Protein AF-A0A6G1C5L6-F1 (afdb_monomer_lite)

Secondary structure (DSSP, 8-state):
-HHHHHHHHHHHHHHHHHHHHHHHIIIIIHHHHHHHH--TT-STT-GGGTTHHHHHHHHHHHHHHHHHHHHHHHHHHHHHHHHHHHHHHHTT--TTTHHHHHHHHHHHHHHHHHH-GGGGTT--HHHHHHHHTT-S-HHHHHHHHHHHHHHHHTS---THHHHHT-HHHHHHHHHHHT---GGGHHHHHHHHHHHHHHHTTS-GGGSTTHHHHHHHHH-GGG-GGGSS----S--SHHHHHHHHHHHHHHHHHHHHHHHHHHHHTTS--

pLDDT: mean 75.41, std 16.67, range [34.84, 96.88]

Radius of gyration: 29.97 Å; chains: 1; bounding box: 76×45×98 Å

Organism: NCBI:txid110450

Sequence (269 aa):
MFKLMTTVLLIPLSLLVLHPLLVLYWCIVVPGTRLSQQDYGQGDGDSSKANLKPGMMIFYSLALAQGTLYMLWFVLNAGNAMLVRVVASKCQFEESWGRKSVHQYLSATKFMCLKDPSSIKDRNLIKYAAGLLDSDSEEDYITGARMLVSFLEKQKLPVKLLIRSSRIRTQKLIAMLGWADPADREMRKLAATIVAHVAGNISLAQFPGALQSIYSLLDPHDDPSFIEKEDQQHDHDKGNARCQLIVQALPILYWHETRGRNLNSRGQG

Structure (mmCIF, N/CA/C/O backbone):
data_AF-A0A6G1C5L6-F1
#
_entry.id   AF-A0A6G1C5L6-F1
#
loop_
_atom_site.group_PDB
_atom_site.id
_atom_site.type_symbol
_atom_site.label_atom_id
_atom_site.label_alt_id
_atom_site.label_comp_id
_atom_site.label_asym_id
_atom_site.label_entity_id
_atom_site.label_seq_id
_atom_site.pdbx_PDB_ins_code
_atom_site.Cartn_x
_atom_site.Cartn_y
_atom_site.Cartn_z
_atom_site.occupancy
_atom_site.B_iso_or_equiv
_atom_site.auth_seq_id
_atom_site.auth_comp_id
_atom_site.auth_asym_id
_atom_site.auth_atom_id
_atom_site.pdbx_PDB_model_num
ATOM 1 N N . MET A 1 1 ? -16.836 22.805 -19.634 1.00 63.34 1 MET A N 1
ATOM 2 C CA . MET A 1 1 ? -16.168 22.121 -18.502 1.00 63.34 1 MET A CA 1
ATOM 3 C C . MET A 1 1 ? -15.957 20.626 -18.734 1.00 63.34 1 MET A C 1
ATOM 5 O O . MET A 1 1 ? -14.813 20.206 -18.659 1.00 63.34 1 MET A O 1
ATOM 9 N N . PHE A 1 2 ? -16.981 19.841 -19.102 1.00 65.94 2 PHE A N 1
ATOM 10 C CA . PHE A 1 2 ? -16.854 18.382 -19.290 1.00 65.94 2 PHE A CA 1
ATOM 11 C C . PHE A 1 2 ? -15.720 17.967 -20.255 1.00 65.94 2 PHE A C 1
ATOM 13 O O . PHE A 1 2 ? -14.809 17.267 -19.840 1.00 65.94 2 PHE A O 1
ATOM 20 N N . LYS A 1 3 ? -15.671 18.515 -21.483 1.00 63.28 3 LYS A N 1
ATOM 21 C CA . LYS A 1 3 ? -14.588 18.245 -22.462 1.00 63.28 3 LYS A CA 1
ATOM 22 C C . LYS A 1 3 ? -13.178 18.591 -21.958 1.00 63.28 3 LYS A C 1
ATOM 24 O O . LYS A 1 3 ? -12.222 17.910 -22.317 1.00 63.28 3 LYS A O 1
ATOM 29 N N . LEU A 1 4 ? -13.044 19.625 -21.126 1.00 72.06 4 LEU A N 1
ATOM 30 C CA . LEU A 1 4 ? -11.757 20.040 -20.562 1.00 72.06 4 LEU A CA 1
ATOM 31 C C . LEU A 1 4 ? -11.298 19.051 -19.481 1.00 72.06 4 LEU A C 1
ATOM 33 O O . LEU A 1 4 ? -10.156 18.613 -19.511 1.00 72.06 4 LEU A O 1
ATOM 37 N N . MET A 1 5 ? -12.203 18.621 -18.595 1.00 69.25 5 MET A N 1
ATOM 38 C CA . MET A 1 5 ? -11.903 17.611 -17.571 1.00 69.25 5 MET A CA 1
ATOM 39 C C . MET A 1 5 ? -11.576 16.248 -18.185 1.00 69.25 5 MET A C 1
ATOM 41 O O . MET A 1 5 ? -10.619 15.606 -17.762 1.00 69.25 5 MET A O 1
ATOM 45 N N . THR A 1 6 ? -12.310 15.823 -19.221 1.00 69.38 6 THR A N 1
ATOM 46 C CA . THR A 1 6 ? -12.012 14.562 -19.914 1.00 69.38 6 THR A CA 1
ATOM 47 C C . THR A 1 6 ? -10.644 14.620 -20.592 1.00 69.38 6 THR A C 1
ATOM 49 O O . THR A 1 6 ? -9.866 13.683 -20.470 1.00 69.38 6 THR A O 1
ATOM 52 N N . THR A 1 7 ? -10.300 15.735 -21.245 1.00 71.19 7 THR A N 1
ATOM 53 C CA . THR A 1 7 ? -8.994 15.900 -21.910 1.00 71.19 7 THR A CA 1
ATOM 54 C C . THR A 1 7 ? -7.842 15.926 -20.899 1.00 71.19 7 THR A C 1
ATOM 56 O O . THR A 1 7 ? -6.841 15.241 -21.092 1.00 71.19 7 THR A O 1
ATOM 59 N N . VAL A 1 8 ? -8.003 16.638 -19.779 1.00 77.31 8 VAL A N 1
ATOM 60 C CA . VAL A 1 8 ? -7.004 16.700 -18.696 1.00 77.31 8 VAL A CA 1
ATOM 61 C C . VAL A 1 8 ? -6.789 15.339 -18.026 1.00 77.31 8 VAL A C 1
ATOM 63 O O . VAL A 1 8 ? -5.673 15.049 -17.613 1.00 77.31 8 VAL A O 1
ATOM 66 N N . LEU A 1 9 ? -7.811 14.479 -17.953 1.00 72.44 9 LEU A N 1
ATOM 67 C CA . LEU A 1 9 ? -7.680 13.120 -17.415 1.00 72.44 9 LEU A CA 1
ATOM 68 C C . LEU A 1 9 ? -7.100 12.128 -18.444 1.00 72.44 9 LEU A C 1
ATOM 70 O O . LEU A 1 9 ? -6.368 11.207 -18.082 1.00 72.44 9 LEU A O 1
ATOM 74 N N . LEU A 1 10 ? -7.408 12.318 -19.731 1.00 73.50 10 LEU A N 1
ATOM 75 C CA . LEU A 1 10 ? -6.960 11.443 -20.818 1.00 73.50 10 LEU A CA 1
AT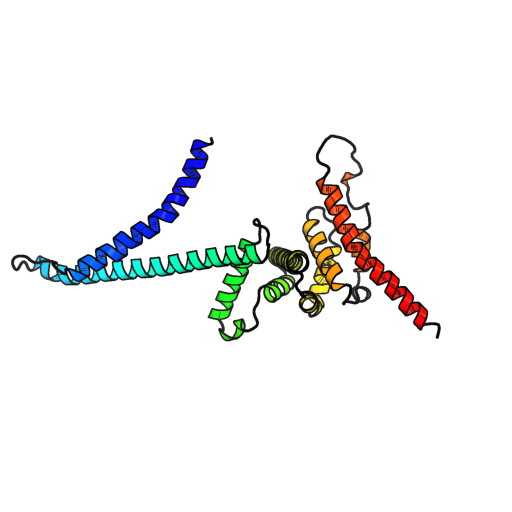OM 76 C C . LEU A 1 10 ? -5.481 11.623 -21.157 1.00 73.50 10 LEU A C 1
ATOM 78 O O . LEU A 1 10 ? -4.824 10.637 -21.467 1.00 73.50 10 LEU A O 1
ATOM 82 N N . ILE A 1 11 ? -4.934 12.837 -21.068 1.00 73.62 11 ILE A N 1
ATOM 83 C CA . ILE A 1 11 ? -3.510 13.095 -21.335 1.00 73.62 11 ILE A CA 1
ATOM 84 C C . ILE A 1 11 ? -2.586 12.262 -20.419 1.00 73.62 11 ILE A C 1
ATOM 86 O O . ILE A 1 11 ? -1.797 11.482 -20.952 1.00 73.62 11 ILE A O 1
ATOM 90 N N . PRO A 1 12 ? -2.678 12.314 -19.076 1.00 72.69 12 PRO A N 1
ATOM 91 C CA . PRO A 1 12 ? -1.819 11.515 -18.203 1.00 72.69 12 PRO A CA 1
ATOM 92 C C . PRO A 1 12 ? -2.086 10.011 -18.336 1.00 72.69 12 PRO A C 1
ATOM 94 O O . PRO A 1 12 ? -1.148 9.224 -18.252 1.00 72.69 12 PRO A O 1
ATOM 97 N N . LEU A 1 13 ? -3.330 9.599 -18.606 1.00 73.00 13 LEU A N 1
ATOM 98 C CA . LEU A 1 13 ? -3.660 8.195 -18.862 1.00 73.00 13 LEU A CA 1
ATOM 99 C C . LEU A 1 13 ? -3.036 7.693 -20.176 1.00 73.00 13 LEU A C 1
ATOM 101 O O . LEU A 1 13 ? -2.489 6.594 -20.224 1.00 73.00 13 LEU A O 1
ATOM 105 N N . SER A 1 14 ? -3.071 8.514 -21.226 1.00 71.75 14 SER A N 1
ATOM 106 C CA . SER A 1 14 ? -2.453 8.214 -22.518 1.00 71.75 14 SER A CA 1
ATOM 107 C C . SER A 1 14 ? -0.932 8.147 -22.407 1.00 71.75 14 SER A C 1
ATOM 109 O O . SER A 1 14 ? -0.334 7.211 -22.925 1.00 71.75 14 SER A O 1
ATOM 111 N N . LEU A 1 15 ? -0.311 9.059 -21.650 1.00 75.88 15 LEU A N 1
ATOM 112 C CA . LEU A 1 15 ? 1.120 9.017 -21.359 1.00 75.88 15 LEU A CA 1
ATOM 113 C C . LEU A 1 15 ? 1.479 7.762 -20.558 1.00 75.88 15 LEU A C 1
ATOM 115 O O . LEU A 1 15 ? 2.444 7.091 -20.897 1.00 75.88 15 LEU A O 1
ATOM 119 N N . LEU A 1 16 ? 0.676 7.382 -19.563 1.00 76.06 16 LEU A N 1
ATOM 120 C CA . LEU A 1 16 ? 0.908 6.182 -18.756 1.00 76.06 16 LEU A CA 1
ATOM 121 C C . LEU A 1 16 ? 0.895 4.883 -19.583 1.00 76.06 16 LEU A C 1
ATOM 123 O O . LEU A 1 16 ? 1.648 3.962 -19.274 1.00 76.06 16 LEU A O 1
ATOM 127 N N . VAL A 1 17 ? 0.059 4.803 -20.624 1.00 79.00 17 VAL A N 1
ATOM 128 C CA . VAL A 1 17 ? -0.062 3.610 -21.484 1.00 79.00 17 VAL A CA 1
ATOM 129 C C . VAL A 1 17 ? 0.917 3.640 -22.660 1.00 79.00 17 VAL A C 1
ATOM 131 O O . VAL A 1 17 ? 1.526 2.622 -22.981 1.00 79.00 17 VAL A O 1
ATOM 134 N N . LEU A 1 18 ? 1.097 4.793 -23.303 1.00 83.81 18 LEU A N 1
ATOM 135 C CA . LEU A 1 18 ? 1.928 4.921 -24.499 1.00 83.81 18 LEU A CA 1
ATOM 136 C C . LEU A 1 18 ? 3.424 4.941 -24.165 1.00 83.81 18 LEU A C 1
ATOM 138 O O . LEU A 1 18 ? 4.235 4.414 -24.921 1.00 83.81 18 LEU A O 1
ATOM 142 N N . HIS A 1 19 ? 3.804 5.516 -23.026 1.00 84.50 19 HIS A N 1
ATOM 143 C CA . HIS A 1 19 ? 5.200 5.643 -22.622 1.00 84.50 19 HIS A CA 1
ATOM 144 C C . HIS A 1 19 ? 5.959 4.303 -22.509 1.00 84.50 19 HIS A C 1
ATOM 146 O O . HIS A 1 19 ? 7.025 4.206 -23.117 1.00 84.50 19 HIS A O 1
ATOM 152 N N . PRO A 1 20 ? 5.450 3.241 -21.849 1.00 86.81 20 PRO A N 1
ATOM 153 C CA . PRO A 1 20 ? 6.145 1.951 -21.825 1.00 86.81 20 PRO A CA 1
ATOM 154 C C . PRO A 1 20 ? 6.253 1.306 -23.215 1.00 86.81 20 PRO A C 1
ATOM 156 O O . PRO A 1 20 ? 7.251 0.647 -23.498 1.00 86.81 20 PRO A O 1
ATOM 159 N N . LEU A 1 21 ? 5.281 1.533 -24.108 1.00 88.50 21 LEU A N 1
ATOM 160 C CA . LEU A 1 21 ? 5.352 1.061 -25.497 1.00 88.50 21 LEU A CA 1
ATOM 161 C C . LEU A 1 21 ? 6.453 1.786 -26.281 1.00 88.50 21 LEU A C 1
ATOM 163 O O . LEU A 1 21 ? 7.198 1.155 -27.028 1.00 88.50 21 LEU A O 1
ATOM 167 N N . LEU A 1 22 ? 6.594 3.098 -26.074 1.00 89.06 22 LEU A N 1
ATOM 168 C CA . LEU A 1 22 ? 7.667 3.890 -26.674 1.00 89.06 22 LEU A CA 1
ATOM 169 C C . LEU A 1 22 ? 9.043 3.453 -26.169 1.00 89.06 22 LEU A C 1
ATOM 171 O O . LEU A 1 22 ? 9.962 3.329 -26.974 1.00 89.06 22 LEU A O 1
ATOM 175 N N . VAL A 1 23 ? 9.189 3.181 -24.868 1.00 89.56 23 VAL A N 1
ATOM 176 C CA . VAL A 1 23 ? 10.454 2.675 -24.309 1.00 89.56 23 VAL A CA 1
ATOM 177 C C . VAL A 1 23 ? 10.766 1.277 -24.843 1.00 89.56 23 VAL A C 1
ATOM 179 O O . VAL A 1 23 ? 11.898 1.024 -25.251 1.00 89.56 23 VAL A O 1
ATOM 182 N N . LEU A 1 24 ? 9.775 0.383 -24.914 1.00 90.81 24 LEU A N 1
ATOM 183 C CA . LEU A 1 24 ? 9.943 -0.939 -25.520 1.00 90.81 24 LEU A CA 1
ATOM 184 C C . LEU A 1 24 ? 10.443 -0.823 -26.967 1.00 90.81 24 LEU A C 1
ATOM 186 O O . LEU A 1 24 ? 11.399 -1.490 -27.356 1.00 90.81 24 LEU A O 1
ATOM 190 N N . TYR A 1 25 ? 9.839 0.054 -27.764 1.00 91.44 25 TYR A N 1
ATOM 191 C CA . TYR A 1 25 ? 10.230 0.220 -29.157 1.00 91.44 25 TYR A CA 1
ATOM 192 C C . TYR A 1 25 ? 11.616 0.871 -29.307 1.00 91.44 25 TYR A C 1
ATOM 194 O O . TYR A 1 25 ? 12.520 0.288 -29.909 1.00 91.44 25 TYR A O 1
ATOM 202 N N . TRP A 1 26 ? 11.821 2.052 -28.721 1.00 92.50 26 TRP A N 1
ATOM 203 C CA . TRP A 1 26 ? 13.038 2.835 -28.948 1.00 92.50 26 TRP A CA 1
ATOM 204 C C . TRP A 1 26 ? 14.250 2.383 -28.148 1.00 92.50 26 TRP A C 1
ATOM 206 O O . TRP A 1 26 ? 15.373 2.584 -28.602 1.00 92.50 26 TRP A O 1
ATOM 216 N N . CYS A 1 27 ? 14.053 1.783 -26.978 1.00 91.75 27 CYS A N 1
ATOM 217 C CA . CYS A 1 27 ? 15.153 1.402 -26.098 1.00 91.75 27 CYS A CA 1
ATOM 218 C C . CYS A 1 27 ? 15.387 -0.106 -26.052 1.00 91.75 27 CYS A C 1
ATOM 220 O O . CYS A 1 27 ? 16.386 -0.516 -25.484 1.00 91.75 27 CYS A O 1
ATOM 222 N N . ILE A 1 28 ? 14.524 -0.941 -26.641 1.00 92.25 28 ILE A N 1
ATOM 223 C CA . ILE A 1 28 ? 14.752 -2.394 -26.695 1.00 92.25 28 ILE A CA 1
ATOM 224 C C . ILE A 1 28 ? 14.785 -2.885 -28.139 1.00 92.25 28 ILE A C 1
ATOM 226 O O . ILE A 1 28 ? 15.807 -3.417 -28.570 1.00 92.25 28 ILE A O 1
ATOM 230 N N . VAL A 1 29 ? 13.713 -2.664 -28.907 1.00 94.25 29 VAL A N 1
ATOM 231 C CA . VAL A 1 29 ? 13.620 -3.179 -30.284 1.00 94.25 29 VAL A CA 1
ATOM 232 C C . VAL A 1 29 ? 14.694 -2.558 -31.174 1.00 94.25 29 VAL A C 1
ATOM 234 O O . VAL A 1 29 ? 15.499 -3.281 -31.758 1.00 94.25 29 VAL A O 1
ATOM 237 N N . VAL A 1 30 ? 14.764 -1.227 -31.250 1.00 93.31 30 VAL A N 1
ATOM 238 C CA . VAL A 1 30 ? 15.727 -0.553 -32.138 1.00 93.31 30 VAL A CA 1
ATOM 239 C C . VAL A 1 30 ? 17.184 -0.867 -31.771 1.00 93.31 30 VAL A C 1
ATOM 241 O O . VAL A 1 30 ? 17.910 -1.337 -32.649 1.00 93.31 30 VAL A O 1
ATOM 244 N N . PRO A 1 31 ? 17.638 -0.720 -30.513 1.00 92.75 31 PRO A N 1
ATOM 245 C CA . PRO A 1 31 ? 19.001 -1.079 -30.144 1.00 92.75 31 PRO A CA 1
ATOM 246 C C . PRO A 1 31 ? 19.305 -2.560 -30.369 1.00 92.75 31 PRO A C 1
ATOM 248 O O . PRO A 1 31 ? 20.372 -2.875 -30.884 1.00 92.75 31 PRO A O 1
ATOM 251 N N . GLY A 1 32 ? 18.360 -3.460 -30.071 1.00 92.00 32 GLY A N 1
ATOM 252 C CA . GLY A 1 32 ? 18.509 -4.893 -30.329 1.00 92.00 32 GLY A CA 1
ATOM 253 C C . GLY A 1 32 ? 18.716 -5.205 -31.813 1.00 92.00 32 GLY A C 1
ATOM 254 O O . GLY A 1 32 ? 19.653 -5.916 -32.172 1.00 92.00 32 GLY A O 1
ATOM 255 N N . THR A 1 33 ? 17.901 -4.614 -32.694 1.00 92.88 33 THR A N 1
ATOM 256 C CA . THR A 1 33 ? 18.058 -4.793 -34.150 1.00 92.88 33 THR A CA 1
ATOM 257 C C . THR A 1 33 ? 19.381 -4.235 -34.666 1.00 92.88 33 THR A C 1
ATOM 259 O O . THR A 1 33 ? 20.067 -4.901 -35.441 1.00 92.88 33 THR A O 1
ATOM 262 N N . ARG A 1 34 ? 19.792 -3.050 -34.199 1.00 92.19 34 ARG A N 1
ATOM 263 C CA . ARG A 1 34 ? 21.037 -2.411 -34.639 1.00 92.19 34 ARG A CA 1
ATOM 264 C C . ARG A 1 34 ? 22.253 -3.201 -34.163 1.00 92.19 34 ARG A C 1
ATOM 266 O O . ARG A 1 34 ? 23.138 -3.499 -34.963 1.00 92.19 34 ARG A O 1
ATOM 273 N N . LEU A 1 35 ? 22.269 -3.630 -32.897 1.00 91.44 35 LEU A N 1
ATOM 274 C CA . LEU A 1 35 ? 23.318 -4.495 -32.340 1.00 91.44 35 LEU A CA 1
ATOM 275 C C . LEU A 1 35 ? 23.451 -5.833 -33.071 1.00 91.44 35 LEU A C 1
ATOM 277 O O . LEU A 1 35 ? 24.545 -6.392 -33.063 1.00 91.44 35 LEU A O 1
ATOM 281 N N . SER A 1 36 ? 22.379 -6.328 -33.694 1.00 89.38 36 SER A N 1
ATOM 282 C CA . SER A 1 36 ? 22.421 -7.529 -34.531 1.00 89.38 36 SER A CA 1
ATOM 283 C C . SER A 1 36 ? 22.962 -7.262 -35.937 1.00 89.38 36 SER A C 1
ATOM 285 O O . SER A 1 36 ? 23.631 -8.130 -36.487 1.00 89.38 36 SER A O 1
ATOM 287 N N . GLN A 1 37 ? 22.662 -6.105 -36.534 1.00 89.75 37 GLN A N 1
ATOM 288 C CA . GLN A 1 37 ? 23.089 -5.760 -37.897 1.00 89.75 37 GLN A CA 1
ATOM 289 C C . GLN A 1 37 ? 24.576 -5.388 -37.961 1.00 89.75 37 GLN A C 1
ATOM 291 O O . GLN A 1 37 ? 25.276 -5.822 -38.869 1.00 89.75 37 GLN A O 1
ATOM 296 N N . GLN A 1 38 ? 25.063 -4.617 -36.982 1.00 83.75 38 GLN A N 1
ATOM 297 C CA . GLN A 1 38 ? 26.466 -4.184 -36.851 1.00 83.75 38 GLN A CA 1
ATOM 298 C C . GLN A 1 38 ? 27.118 -3.602 -38.120 1.00 83.75 38 GLN A C 1
ATOM 300 O O . GLN A 1 38 ? 28.347 -3.590 -38.235 1.00 83.75 38 GLN A O 1
ATOM 305 N N . ASP A 1 39 ? 26.321 -3.057 -39.034 1.00 82.38 39 ASP A N 1
ATOM 306 C CA . ASP A 1 39 ? 26.706 -2.468 -40.323 1.00 82.38 39 ASP A CA 1
ATOM 307 C C . ASP A 1 39 ? 27.291 -1.047 -40.185 1.00 82.38 39 ASP A C 1
ATOM 309 O O . ASP A 1 39 ? 27.231 -0.206 -41.082 1.00 82.38 39 ASP A O 1
ATOM 313 N N . TYR A 1 40 ? 27.883 -0.761 -39.027 1.00 80.38 40 TYR A N 1
ATOM 314 C CA . TYR A 1 40 ? 28.378 0.557 -38.666 1.00 80.38 40 TYR A CA 1
ATOM 315 C C . TYR A 1 40 ? 29.700 0.871 -39.369 1.00 80.38 40 TYR A C 1
ATOM 317 O O . TYR A 1 40 ? 30.686 0.153 -39.201 1.00 80.38 40 TYR A O 1
ATOM 325 N N . GLY A 1 41 ? 29.761 2.002 -40.073 1.00 72.62 41 GLY A N 1
ATOM 326 C CA . GLY A 1 41 ? 31.022 2.538 -40.597 1.00 72.62 41 GLY A CA 1
ATOM 327 C C . GLY A 1 41 ? 31.610 1.777 -41.785 1.00 72.62 41 GLY A C 1
ATOM 328 O O . GLY A 1 41 ? 32.791 1.947 -42.074 1.00 72.62 41 GLY A O 1
ATOM 329 N N . GLN A 1 42 ? 30.810 0.976 -42.492 1.00 66.44 42 GLN A N 1
ATOM 330 C CA . GLN A 1 42 ? 31.231 0.354 -43.744 1.00 66.44 42 GLN A CA 1
ATOM 331 C C . GLN A 1 42 ? 31.380 1.446 -44.830 1.00 66.44 42 GLN A C 1
ATOM 333 O O . GLN A 1 42 ? 30.384 1.965 -45.330 1.00 66.44 42 GLN A O 1
ATOM 338 N N . GLY A 1 43 ? 32.619 1.852 -45.143 1.00 61.97 43 GLY A N 1
ATOM 339 C CA . GLY A 1 43 ? 32.926 2.802 -46.225 1.00 61.97 43 GLY A CA 1
ATOM 340 C C . GLY A 1 43 ? 34.339 3.411 -46.175 1.00 61.97 43 GLY A C 1
ATOM 341 O O . GLY A 1 43 ? 34.617 4.252 -45.321 1.00 61.97 43 GLY A O 1
ATOM 342 N N . ASP A 1 44 ? 35.174 2.992 -47.132 1.00 56.69 44 ASP A N 1
ATOM 343 C CA . ASP A 1 44 ? 36.323 3.670 -47.772 1.00 56.69 44 ASP A CA 1
ATOM 344 C C . ASP A 1 44 ? 37.572 4.086 -46.971 1.00 56.69 44 ASP A C 1
ATOM 346 O O . ASP A 1 44 ? 38.302 4.980 -47.389 1.00 56.69 44 ASP A O 1
ATOM 350 N N . GLY A 1 45 ? 37.910 3.412 -45.868 1.00 60.16 45 GLY A N 1
ATOM 351 C CA . GLY A 1 45 ? 39.240 3.585 -45.248 1.00 60.16 45 GLY A CA 1
ATOM 352 C C . GLY A 1 45 ? 39.486 4.963 -44.615 1.00 60.16 45 GLY A C 1
ATOM 353 O O . GLY A 1 45 ? 40.623 5.298 -44.287 1.00 60.16 45 GLY A O 1
ATOM 354 N N . ASP A 1 46 ? 38.426 5.748 -44.408 1.00 67.38 46 ASP A N 1
ATOM 355 C CA . ASP A 1 46 ? 38.485 7.025 -43.705 1.00 67.38 46 ASP A CA 1
ATOM 356 C C . ASP A 1 46 ? 38.747 6.798 -42.206 1.00 67.38 46 ASP A C 1
ATOM 358 O O . ASP A 1 46 ? 37.900 6.283 -41.465 1.00 67.38 46 ASP A O 1
ATOM 362 N N . SER A 1 47 ? 39.928 7.218 -41.746 1.00 65.81 47 SER A N 1
ATOM 363 C CA . SER A 1 47 ? 40.341 7.138 -40.342 1.00 65.81 47 SER A CA 1
ATOM 364 C C . SER A 1 47 ? 39.386 7.856 -39.381 1.00 65.81 47 SER A C 1
ATOM 366 O O . SER A 1 47 ? 39.350 7.513 -38.198 1.00 65.81 47 SER A O 1
ATOM 368 N N . SER A 1 48 ? 38.567 8.802 -39.867 1.00 68.62 48 SER A N 1
ATOM 369 C CA . SER A 1 48 ? 37.562 9.501 -39.055 1.00 68.62 48 SER A CA 1
ATOM 370 C C . SER A 1 48 ? 36.450 8.573 -38.531 1.00 68.62 48 SER A C 1
ATOM 372 O O . SER A 1 48 ? 35.842 8.850 -37.496 1.00 68.62 48 SER A O 1
ATOM 374 N N . LYS A 1 49 ? 36.217 7.425 -39.189 1.00 68.25 49 LYS A N 1
ATOM 375 C CA . LYS A 1 49 ? 35.170 6.446 -38.838 1.00 68.25 49 LYS A CA 1
ATOM 376 C C . LYS A 1 49 ? 35.671 5.271 -37.997 1.00 68.25 49 LYS A C 1
ATOM 378 O O . LYS A 1 49 ? 34.864 4.422 -37.616 1.00 68.25 49 LYS A O 1
ATOM 383 N N . ALA A 1 50 ? 36.960 5.230 -37.650 1.00 73.88 50 ALA A N 1
ATOM 384 C CA . ALA A 1 50 ? 37.560 4.127 -36.891 1.00 73.88 50 ALA A CA 1
ATOM 385 C C . ALA A 1 50 ? 36.850 3.866 -35.546 1.00 73.88 50 ALA A C 1
ATOM 387 O O . ALA A 1 50 ? 36.665 2.719 -35.142 1.00 73.88 50 ALA A O 1
ATOM 388 N N . ASN A 1 51 ? 36.368 4.929 -34.892 1.00 82.75 51 ASN A N 1
ATOM 389 C CA . ASN A 1 51 ? 35.670 4.841 -33.607 1.00 82.75 51 ASN A CA 1
ATOM 390 C C . ASN A 1 51 ? 34.144 4.692 -33.733 1.00 82.75 51 ASN A C 1
ATOM 392 O O . ASN A 1 51 ? 33.457 4.533 -32.724 1.00 82.75 51 ASN A O 1
ATOM 396 N N . LEU A 1 52 ? 33.590 4.725 -34.950 1.00 86.19 52 LEU A N 1
ATOM 397 C CA . LEU A 1 52 ? 32.141 4.728 -35.154 1.00 86.19 52 LEU A CA 1
ATOM 398 C C . LEU A 1 52 ? 31.513 3.390 -34.758 1.00 86.19 52 LEU A C 1
ATOM 400 O O . LEU A 1 52 ? 30.546 3.359 -34.003 1.00 86.19 52 LEU A O 1
ATOM 404 N N . LYS A 1 53 ? 32.081 2.274 -35.222 1.00 85.44 53 LYS A N 1
ATOM 405 C CA . LYS A 1 53 ? 31.598 0.928 -34.887 1.00 85.44 53 LYS A CA 1
ATOM 406 C C . LYS A 1 53 ? 31.620 0.641 -33.375 1.00 85.44 53 LYS A C 1
ATOM 408 O O . LYS A 1 53 ? 30.561 0.293 -32.847 1.00 85.44 53 LYS A O 1
ATOM 413 N N . PRO A 1 54 ? 32.748 0.807 -32.653 1.00 88.25 54 PRO A N 1
ATOM 414 C CA . PRO A 1 54 ? 32.761 0.605 -31.204 1.00 88.25 54 PRO A CA 1
ATOM 415 C C . PRO A 1 54 ? 31.870 1.613 -30.463 1.00 88.25 54 PRO A C 1
ATOM 417 O O . PRO A 1 54 ? 31.170 1.225 -29.529 1.00 88.25 54 PRO A O 1
ATOM 420 N N . GLY A 1 55 ? 31.811 2.873 -30.912 1.00 92.25 55 GLY A N 1
ATOM 421 C CA . GLY A 1 55 ? 30.923 3.885 -30.333 1.00 92.25 55 GLY A CA 1
ATOM 422 C C . GLY A 1 55 ? 29.443 3.502 -30.425 1.00 92.25 55 GLY A C 1
ATOM 423 O O . GLY A 1 55 ? 28.727 3.553 -29.426 1.00 92.25 55 GLY A O 1
ATOM 424 N N . MET A 1 56 ? 28.993 3.034 -31.593 1.00 91.12 56 MET A N 1
ATOM 425 C CA . MET A 1 56 ? 27.611 2.585 -31.795 1.00 91.12 56 MET A CA 1
ATOM 426 C C . MET A 1 56 ? 27.290 1.323 -30.990 1.00 91.12 56 MET A C 1
ATOM 428 O O . MET A 1 56 ? 26.204 1.232 -30.420 1.00 91.12 56 MET A O 1
ATOM 432 N N . MET A 1 57 ? 28.228 0.374 -30.867 1.00 91.75 57 MET A N 1
ATOM 433 C CA . MET A 1 57 ? 28.035 -0.795 -29.997 1.00 91.75 57 MET A CA 1
ATOM 434 C C . MET A 1 57 ? 27.807 -0.392 -28.539 1.00 91.75 57 MET A C 1
ATOM 436 O O . MET A 1 57 ? 26.872 -0.891 -27.914 1.00 91.75 57 MET A O 1
ATOM 440 N N . ILE A 1 58 ? 28.616 0.528 -28.004 1.00 94.31 58 ILE A N 1
ATOM 441 C CA . ILE A 1 58 ? 28.455 1.025 -26.630 1.00 94.31 58 ILE A CA 1
ATOM 442 C C . ILE A 1 58 ? 27.115 1.750 -26.481 1.00 94.31 58 ILE A C 1
ATOM 444 O O . ILE A 1 58 ? 26.358 1.455 -25.556 1.00 94.31 58 ILE A O 1
ATOM 448 N N . PHE A 1 59 ? 26.788 2.650 -27.413 1.00 94.12 59 PHE A N 1
ATOM 449 C CA . PHE A 1 59 ? 25.548 3.424 -27.383 1.00 94.12 59 PHE A CA 1
ATOM 450 C C . PHE A 1 59 ? 24.303 2.529 -27.370 1.00 94.12 59 PHE A C 1
ATOM 452 O O . PHE A 1 59 ? 23.457 2.655 -26.482 1.00 94.12 59 PHE A O 1
ATOM 459 N N . TYR A 1 60 ? 24.194 1.589 -28.312 1.00 94.00 60 TYR A N 1
ATOM 460 C CA . TYR A 1 60 ? 23.033 0.705 -28.372 1.00 94.00 60 TYR A CA 1
ATOM 461 C C . TYR A 1 60 ? 22.997 -0.295 -27.209 1.00 94.00 60 TYR A C 1
ATOM 463 O O . TYR A 1 60 ? 21.911 -0.623 -26.738 1.00 94.00 60 TYR A O 1
ATOM 471 N N . SER A 1 61 ? 24.148 -0.730 -26.685 1.00 94.75 61 SER A N 1
ATOM 472 C CA . SER A 1 61 ? 24.187 -1.580 -25.483 1.00 94.75 61 SER A CA 1
ATOM 473 C C . SER A 1 61 ? 23.668 -0.841 -24.249 1.00 94.75 61 SER A C 1
ATOM 475 O O . SER A 1 61 ? 22.867 -1.391 -23.495 1.00 94.75 61 SER A O 1
ATOM 477 N N . LEU A 1 62 ? 24.066 0.422 -24.063 1.00 95.38 62 LEU A N 1
ATOM 478 C CA . LEU A 1 62 ? 23.557 1.276 -22.987 1.00 95.38 62 LEU A CA 1
ATOM 479 C C . LEU A 1 62 ? 22.055 1.531 -23.135 1.00 95.38 62 LEU A C 1
ATOM 481 O O . LEU A 1 62 ? 21.318 1.387 -22.160 1.00 95.38 62 LEU A O 1
ATOM 485 N N . ALA A 1 63 ? 21.590 1.848 -24.347 1.00 94.56 63 ALA A N 1
ATOM 486 C CA . ALA A 1 63 ? 20.168 2.041 -24.622 1.00 94.56 63 ALA A CA 1
ATOM 487 C C . ALA A 1 63 ? 19.354 0.776 -24.297 1.00 94.56 63 ALA A C 1
ATOM 489 O O . ALA A 1 63 ? 18.328 0.871 -23.622 1.00 94.56 63 ALA A O 1
ATOM 490 N N . LEU A 1 64 ? 19.853 -0.401 -24.699 1.00 94.12 64 LEU A N 1
ATOM 491 C CA . LEU A 1 64 ? 19.236 -1.697 -24.412 1.00 94.12 64 LEU A CA 1
ATOM 492 C C . LEU A 1 64 ? 19.181 -1.996 -22.911 1.00 94.12 64 LEU A C 1
ATOM 494 O O . LEU A 1 64 ? 18.140 -2.415 -22.395 1.00 94.12 64 LEU A O 1
ATOM 498 N N . ALA A 1 65 ? 20.278 -1.747 -22.193 1.00 95.50 65 ALA A N 1
ATOM 499 C CA . ALA A 1 65 ? 20.340 -1.918 -20.746 1.00 95.50 65 ALA A CA 1
ATOM 500 C C . ALA A 1 65 ? 19.351 -0.984 -20.030 1.00 95.50 65 ALA A C 1
ATOM 502 O O . ALA A 1 65 ? 18.573 -1.436 -19.189 1.00 95.50 65 ALA A O 1
ATOM 503 N N . GLN A 1 66 ? 19.318 0.298 -20.403 1.00 93.81 66 GLN A N 1
ATOM 504 C CA . GLN A 1 66 ? 18.398 1.282 -19.833 1.00 93.81 66 GLN A CA 1
ATOM 505 C C . GLN A 1 66 ? 16.932 0.914 -20.097 1.00 93.81 66 GLN A C 1
ATOM 507 O O . GLN A 1 66 ? 16.122 0.933 -19.168 1.00 93.81 66 GLN A O 1
ATOM 512 N N . GLY A 1 67 ? 16.590 0.540 -21.334 1.00 93.81 67 GLY A N 1
ATOM 513 C CA . GLY A 1 67 ? 15.242 0.101 -21.697 1.00 93.81 67 GLY A CA 1
ATOM 514 C C . GLY A 1 67 ? 14.806 -1.130 -20.906 1.00 93.81 67 GLY A C 1
ATOM 515 O O . GLY A 1 67 ? 13.701 -1.169 -20.368 1.00 93.81 67 GLY A O 1
ATOM 516 N N . THR A 1 68 ? 15.700 -2.107 -20.755 1.00 93.25 68 THR A N 1
ATOM 517 C CA . THR A 1 68 ? 15.427 -3.336 -19.999 1.00 93.25 68 THR A CA 1
ATOM 518 C C . THR A 1 68 ? 15.207 -3.056 -18.511 1.00 93.25 68 THR A C 1
ATOM 520 O O . THR A 1 68 ? 14.228 -3.534 -17.937 1.00 93.25 68 THR A O 1
ATOM 523 N N . LEU A 1 69 ? 16.069 -2.247 -17.884 1.00 94.69 69 LEU A N 1
ATOM 524 C CA . LEU A 1 69 ? 15.920 -1.853 -16.478 1.00 94.69 69 LEU A CA 1
ATOM 525 C C . LEU A 1 69 ? 14.622 -1.078 -16.241 1.00 94.69 69 LEU A C 1
ATOM 527 O O . LEU A 1 69 ? 13.924 -1.331 -15.257 1.00 94.69 69 LEU A O 1
ATOM 531 N N . TYR A 1 70 ? 14.269 -0.177 -17.161 1.00 93.88 70 TYR A N 1
ATOM 532 C CA . TYR A 1 70 ? 12.996 0.531 -17.116 1.00 93.88 70 TYR A CA 1
ATOM 533 C C . TYR A 1 70 ? 11.810 -0.436 -17.195 1.00 93.88 70 TYR A C 1
ATOM 535 O O . TYR A 1 70 ? 10.903 -0.352 -16.367 1.00 93.88 70 TYR A O 1
ATOM 543 N N . MET A 1 71 ? 11.811 -1.375 -18.148 1.00 91.88 71 MET A N 1
ATOM 544 C CA . MET A 1 71 ? 10.706 -2.328 -18.302 1.00 91.88 71 MET A CA 1
ATOM 545 C C . MET A 1 71 ? 10.574 -3.238 -17.081 1.00 91.88 71 MET A C 1
ATOM 547 O O . MET A 1 71 ? 9.459 -3.478 -16.618 1.00 91.88 71 MET A O 1
ATOM 551 N N . LEU A 1 72 ? 11.692 -3.682 -16.503 1.00 93.62 72 LEU A N 1
ATOM 552 C CA . LEU A 1 72 ? 11.689 -4.428 -15.248 1.00 93.62 72 LEU A CA 1
ATOM 553 C C . LEU A 1 72 ? 11.063 -3.603 -14.113 1.00 93.62 72 LEU A C 1
ATOM 555 O O . LEU A 1 72 ? 10.158 -4.081 -13.430 1.00 93.62 72 LEU A O 1
ATOM 559 N N . TRP A 1 73 ? 11.499 -2.354 -13.933 1.00 93.06 73 TRP A N 1
ATOM 560 C CA . TRP A 1 73 ? 10.935 -1.440 -12.936 1.00 93.06 73 TRP A CA 1
ATOM 561 C C . TRP A 1 73 ? 9.431 -1.209 -13.148 1.00 93.06 73 TRP A C 1
ATOM 563 O O . TRP A 1 73 ? 8.656 -1.261 -12.189 1.00 93.06 73 TRP A O 1
ATOM 573 N N . PHE A 1 74 ? 9.004 -1.012 -14.397 1.00 90.50 74 PHE A N 1
ATOM 574 C CA . PHE A 1 74 ? 7.608 -0.795 -14.765 1.00 90.50 74 PHE A CA 1
ATOM 575 C C . PHE A 1 74 ? 6.742 -2.016 -14.439 1.00 90.50 74 PHE A C 1
ATOM 577 O O . PHE A 1 74 ? 5.726 -1.878 -13.758 1.00 90.50 74 PHE A O 1
ATOM 584 N N . VAL A 1 75 ? 7.165 -3.216 -14.853 1.00 90.62 75 VAL A N 1
ATOM 585 C CA . VAL A 1 75 ? 6.449 -4.472 -14.576 1.00 90.62 75 VAL A CA 1
ATOM 586 C C . VAL A 1 75 ? 6.349 -4.725 -13.073 1.00 90.62 75 VAL A C 1
ATOM 588 O O . VAL A 1 75 ? 5.268 -5.049 -12.581 1.00 90.62 75 VAL A O 1
ATOM 591 N N . LEU A 1 76 ? 7.436 -4.524 -12.321 1.00 90.06 76 LEU A N 1
ATOM 592 C CA . LEU A 1 76 ? 7.429 -4.682 -10.864 1.00 90.06 76 LEU A CA 1
ATOM 593 C C . LEU A 1 76 ? 6.467 -3.695 -10.187 1.00 90.06 76 LEU A C 1
ATOM 595 O O . LEU A 1 76 ? 5.718 -4.083 -9.290 1.00 90.06 76 LEU A O 1
ATOM 599 N N . ASN A 1 77 ? 6.437 -2.433 -10.620 1.00 88.44 77 ASN A N 1
ATOM 600 C CA . ASN A 1 77 ? 5.509 -1.444 -10.071 1.00 88.44 77 ASN A CA 1
ATOM 601 C C . ASN A 1 77 ? 4.053 -1.713 -10.447 1.00 88.44 77 ASN A C 1
ATOM 603 O O . ASN A 1 77 ? 3.182 -1.614 -9.582 1.00 88.44 77 ASN A O 1
ATOM 607 N N . ALA A 1 78 ? 3.780 -2.096 -11.695 1.00 88.06 78 ALA A N 1
ATOM 608 C CA . ALA A 1 78 ? 2.445 -2.490 -12.132 1.00 88.06 78 ALA A CA 1
ATOM 609 C C . ALA A 1 78 ? 1.948 -3.717 -11.349 1.00 88.06 78 ALA A C 1
ATOM 611 O O . ALA A 1 78 ? 0.822 -3.721 -10.847 1.00 88.06 78 ALA A O 1
ATOM 612 N N . GLY A 1 79 ? 2.816 -4.717 -11.163 1.00 88.69 79 GLY A N 1
ATOM 613 C CA . GLY A 1 79 ? 2.551 -5.891 -10.334 1.00 88.69 79 GLY A CA 1
ATOM 614 C C . GLY A 1 79 ? 2.247 -5.524 -8.881 1.00 88.69 79 GLY A C 1
ATOM 615 O O . GLY A 1 79 ? 1.232 -5.961 -8.342 1.00 88.69 79 GLY A O 1
ATOM 616 N N . ASN A 1 80 ? 3.053 -4.654 -8.263 1.00 89.44 80 ASN A N 1
ATOM 617 C CA . ASN A 1 80 ? 2.806 -4.157 -6.905 1.00 89.44 80 ASN A CA 1
ATOM 618 C C . ASN A 1 80 ? 1.475 -3.400 -6.796 1.00 89.44 80 ASN A C 1
ATOM 620 O O . ASN A 1 80 ? 0.720 -3.610 -5.847 1.00 89.44 80 ASN A O 1
ATOM 624 N N . ALA A 1 81 ? 1.155 -2.539 -7.764 1.00 89.81 81 ALA A N 1
ATOM 625 C CA . ALA A 1 81 ? -0.104 -1.799 -7.783 1.00 89.81 81 ALA A CA 1
ATOM 626 C C . ALA A 1 81 ? -1.317 -2.734 -7.919 1.00 89.81 81 ALA A C 1
ATOM 628 O O . ALA A 1 81 ? -2.327 -2.543 -7.233 1.00 89.81 81 ALA A O 1
ATOM 629 N N . MET A 1 82 ? -1.209 -3.767 -8.762 1.00 90.62 82 MET A N 1
ATOM 630 C CA . MET A 1 82 ? -2.242 -4.789 -8.917 1.00 90.62 82 MET A CA 1
ATOM 631 C C . MET A 1 82 ? -2.396 -5.626 -7.645 1.00 90.62 82 MET A C 1
ATOM 633 O O . MET A 1 82 ? -3.516 -5.827 -7.181 1.00 90.62 82 MET A O 1
ATOM 637 N N . LEU A 1 83 ? -1.287 -6.041 -7.029 1.00 93.12 83 LEU A N 1
ATOM 638 C CA . LEU A 1 83 ? -1.289 -6.758 -5.756 1.00 93.12 83 LEU A CA 1
ATOM 639 C C . LEU A 1 83 ? -2.003 -5.951 -4.665 1.00 93.12 83 LEU A C 1
ATOM 641 O O . LEU A 1 83 ? -2.891 -6.478 -3.999 1.00 93.12 83 LEU A O 1
ATOM 645 N N . VAL A 1 84 ? -1.673 -4.662 -4.526 1.00 96.19 84 VAL A N 1
ATOM 646 C CA . VAL A 1 84 ? -2.329 -3.750 -3.576 1.00 96.19 84 VAL A CA 1
ATOM 647 C C . VAL A 1 84 ? -3.838 -3.696 -3.816 1.00 96.19 84 VAL A C 1
ATOM 649 O O . VAL A 1 84 ? -4.613 -3.802 -2.866 1.00 96.19 84 VAL A O 1
ATOM 652 N N . ARG A 1 85 ? -4.269 -3.568 -5.077 1.00 93.31 85 ARG A N 1
ATOM 653 C CA . ARG A 1 85 ? -5.694 -3.540 -5.443 1.00 93.31 85 ARG A CA 1
ATOM 654 C C . ARG A 1 85 ? -6.394 -4.855 -5.088 1.00 93.31 85 ARG A C 1
ATOM 656 O O . ARG A 1 85 ? -7.456 -4.823 -4.474 1.00 93.31 85 ARG A O 1
ATOM 663 N N . VAL A 1 86 ? -5.801 -5.994 -5.446 1.00 93.62 86 VAL A N 1
ATOM 664 C CA . VAL A 1 86 ? -6.369 -7.324 -5.178 1.00 93.62 86 VAL A CA 1
ATOM 665 C C . VAL A 1 86 ? -6.484 -7.577 -3.678 1.00 93.62 86 VAL A C 1
ATOM 667 O O . VAL A 1 86 ? -7.529 -8.031 -3.220 1.00 93.62 86 VAL A O 1
ATOM 670 N N . VAL A 1 87 ? -5.446 -7.267 -2.899 1.00 94.75 87 VAL A N 1
ATOM 671 C CA . VAL A 1 87 ? -5.455 -7.475 -1.444 1.00 94.75 87 VAL A CA 1
ATOM 672 C C . VAL A 1 87 ? -6.461 -6.548 -0.762 1.00 94.75 87 VAL A C 1
ATOM 674 O O . VAL A 1 87 ? -7.251 -7.029 0.043 1.00 94.75 87 VAL A O 1
ATOM 677 N N . ALA A 1 88 ? -6.501 -5.258 -1.113 1.00 95.62 88 ALA A N 1
ATOM 678 C CA . ALA A 1 88 ? -7.482 -4.325 -0.549 1.00 95.62 88 ALA A CA 1
ATOM 679 C C . ALA A 1 88 ? -8.927 -4.774 -0.835 1.00 95.62 88 ALA A C 1
ATOM 681 O O . ALA A 1 88 ? -9.763 -4.767 0.067 1.00 95.62 88 ALA A O 1
ATOM 682 N N . SER A 1 89 ? -9.192 -5.241 -2.061 1.00 93.25 89 SER A N 1
ATOM 683 C CA . SER A 1 89 ? -10.495 -5.783 -2.459 1.00 93.25 89 SER A CA 1
ATOM 684 C C . SER A 1 89 ? -10.844 -7.071 -1.707 1.00 93.25 89 SER A C 1
ATOM 686 O O . SER A 1 89 ? -11.926 -7.163 -1.131 1.00 93.25 89 SER A O 1
ATOM 688 N N . LYS A 1 90 ? -9.918 -8.039 -1.624 1.00 91.75 90 LYS A N 1
ATOM 689 C CA . LYS A 1 90 ? -10.131 -9.286 -0.866 1.00 91.75 90 LYS A CA 1
ATOM 690 C C . LYS A 1 90 ? -10.384 -9.028 0.615 1.00 91.75 90 LYS A C 1
ATOM 692 O O . LYS A 1 90 ? -11.201 -9.713 1.222 1.00 91.75 90 LYS A O 1
ATOM 697 N N . CYS A 1 91 ? -9.705 -8.038 1.190 1.00 89.25 91 CYS A N 1
ATOM 698 C CA . CYS A 1 91 ? -9.917 -7.642 2.575 1.00 89.25 91 CYS A CA 1
ATOM 699 C C . CYS A 1 91 ? -11.163 -6.769 2.786 1.00 89.25 91 CYS A C 1
ATOM 701 O O . CYS A 1 91 ? -11.470 -6.439 3.933 1.00 89.25 91 CYS A O 1
ATOM 703 N N . GLN A 1 92 ? -11.876 -6.421 1.708 1.00 93.06 92 GLN A N 1
ATOM 704 C CA . GLN A 1 92 ? -13.053 -5.552 1.709 1.00 93.06 92 GLN A CA 1
ATOM 705 C C . GLN A 1 92 ? -12.777 -4.198 2.380 1.00 93.06 92 GLN A C 1
ATOM 707 O O . GLN A 1 92 ? -13.627 -3.639 3.081 1.00 93.06 92 GLN A O 1
ATOM 712 N N . PHE A 1 93 ? -11.561 -3.681 2.201 1.00 93.94 93 PHE A N 1
ATOM 713 C CA . PHE A 1 93 ? -11.218 -2.342 2.659 1.00 93.94 93 PHE A CA 1
ATOM 714 C C . PHE A 1 93 ? -11.891 -1.296 1.777 1.00 93.94 93 PHE A C 1
ATOM 716 O O . PHE A 1 93 ? -12.131 -1.527 0.592 1.00 93.94 93 PHE A O 1
ATOM 723 N N . GLU A 1 94 ? -12.194 -0.140 2.357 1.00 92.12 94 GLU A N 1
ATOM 724 C CA . GLU A 1 94 ? -12.816 0.952 1.610 1.00 92.12 94 GLU A CA 1
ATOM 725 C C . GLU A 1 94 ? -11.823 1.577 0.631 1.00 92.12 94 GLU A C 1
ATOM 727 O O . GLU A 1 94 ? -10.611 1.570 0.857 1.00 92.12 94 GLU A O 1
ATOM 732 N N . GLU A 1 95 ? -12.325 2.143 -0.463 1.00 89.50 95 GLU A N 1
ATOM 733 C CA . GLU A 1 95 ? -11.465 2.691 -1.515 1.00 89.50 95 GLU A CA 1
ATOM 734 C C . GLU A 1 95 ? -10.659 3.913 -1.060 1.00 89.50 95 GLU A C 1
ATOM 736 O O . GLU A 1 95 ? -9.529 4.098 -1.518 1.00 89.50 95 GLU A O 1
ATOM 741 N N . SER A 1 96 ? -11.208 4.704 -0.132 1.00 91.19 96 SER A N 1
ATOM 742 C CA . SER A 1 96 ? -10.612 5.944 0.380 1.00 91.19 96 SER A CA 1
ATOM 743 C C . SER A 1 96 ? -9.290 5.719 1.121 1.00 91.19 96 SER A C 1
ATOM 745 O O . SER A 1 96 ? -8.382 6.542 1.012 1.00 91.19 96 SER A O 1
ATOM 747 N N . TRP A 1 97 ? -9.142 4.596 1.835 1.00 92.94 97 TRP A N 1
ATOM 748 C CA . TRP A 1 97 ? -7.951 4.306 2.648 1.00 92.94 97 TRP A CA 1
ATOM 749 C C . TRP A 1 97 ? -7.322 2.931 2.384 1.00 92.94 97 TRP A C 1
ATOM 751 O O . TRP A 1 97 ? -6.109 2.775 2.517 1.00 92.94 97 TRP A O 1
ATOM 761 N N . GLY A 1 98 ? -8.091 1.935 1.942 1.00 94.38 98 GLY A N 1
ATOM 762 C CA . GLY A 1 98 ? -7.669 0.534 1.877 1.00 94.38 98 GLY A CA 1
ATOM 763 C C . GLY A 1 98 ? -6.433 0.283 1.025 1.00 94.38 98 GLY A C 1
ATOM 764 O O . GLY A 1 98 ? -5.516 -0.436 1.428 1.00 94.38 98 GLY A O 1
ATOM 765 N N . ARG A 1 99 ? -6.364 0.920 -0.150 1.00 95.25 99 ARG A N 1
ATOM 766 C CA . ARG A 1 99 ? -5.193 0.814 -1.035 1.00 95.25 99 ARG A CA 1
ATOM 767 C C . ARG A 1 99 ? -3.946 1.431 -0.402 1.00 95.25 99 ARG A C 1
ATOM 769 O O . ARG A 1 99 ? -2.868 0.854 -0.529 1.00 95.25 99 ARG A O 1
ATOM 776 N N . LYS A 1 100 ? -4.090 2.569 0.286 1.00 95.69 100 LYS A N 1
ATOM 777 C CA . LYS A 1 100 ? -2.985 3.251 0.976 1.00 95.69 100 LYS A CA 1
ATOM 778 C C . LYS A 1 100 ? -2.421 2.356 2.081 1.00 95.69 100 LYS A C 1
ATOM 780 O O . LYS A 1 100 ? -1.217 2.121 2.104 1.00 95.69 100 LYS A O 1
ATOM 785 N N . SER A 1 101 ? -3.284 1.766 2.906 1.00 95.38 101 SER A N 1
ATOM 786 C CA . SER A 1 101 ? -2.874 0.901 4.021 1.00 95.38 101 SER A CA 1
ATOM 787 C C . SER A 1 101 ? -2.164 -0.374 3.559 1.00 95.38 101 SER A C 1
ATOM 789 O O . SER A 1 101 ? -1.141 -0.765 4.121 1.00 95.38 101 SER A O 1
ATOM 791 N N . VAL A 1 102 ? -2.647 -1.016 2.489 1.00 96.88 102 VAL A N 1
ATOM 792 C CA . VAL A 1 102 ? -1.976 -2.198 1.916 1.00 96.88 102 VAL A CA 1
ATOM 793 C C . VAL A 1 102 ? -0.636 -1.822 1.274 1.00 96.88 102 VAL A C 1
ATOM 795 O O . VAL A 1 102 ? 0.338 -2.566 1.401 1.00 96.88 102 VAL A O 1
ATOM 798 N N . HIS A 1 103 ? -0.553 -0.662 0.618 1.00 95.69 103 HIS A N 1
ATOM 799 C CA . HIS A 1 103 ? 0.709 -0.159 0.077 1.00 95.69 103 HIS A CA 1
ATOM 800 C C . HIS A 1 103 ? 1.735 0.122 1.188 1.00 95.69 103 HIS A C 1
ATOM 802 O O . HIS A 1 103 ? 2.885 -0.304 1.074 1.00 95.69 103 HIS A O 1
ATOM 808 N N . GLN A 1 104 ? 1.321 0.762 2.286 1.00 95.50 104 GLN A N 1
ATOM 809 C CA . GLN A 1 104 ? 2.165 0.990 3.464 1.00 95.50 104 GLN A CA 1
ATOM 810 C C . GLN A 1 104 ? 2.630 -0.330 4.092 1.00 95.50 104 GLN A C 1
ATOM 812 O O . GLN A 1 104 ? 3.817 -0.484 4.382 1.00 95.50 104 GLN A O 1
ATOM 817 N N . TYR A 1 105 ? 1.745 -1.328 4.206 1.00 95.38 105 TYR A N 1
ATOM 818 C CA . TYR A 1 105 ? 2.126 -2.673 4.641 1.00 95.38 105 TYR A CA 1
ATOM 819 C C . TYR A 1 105 ? 3.213 -3.281 3.748 1.00 95.38 105 TYR A C 1
ATOM 821 O O . TYR A 1 105 ? 4.215 -3.788 4.265 1.00 95.38 105 TYR A O 1
ATOM 829 N N . LEU A 1 106 ? 3.035 -3.240 2.423 1.00 93.50 106 LEU A N 1
ATOM 830 C CA . LEU A 1 106 ? 3.991 -3.799 1.466 1.00 93.50 106 LEU A CA 1
ATOM 831 C C . LEU A 1 106 ? 5.341 -3.076 1.543 1.00 93.50 106 LEU A C 1
ATOM 833 O O . LEU A 1 106 ? 6.377 -3.734 1.625 1.00 93.50 106 LEU A O 1
ATOM 837 N N . SER A 1 107 ? 5.327 -1.742 1.597 1.00 92.62 107 SER A N 1
ATOM 838 C CA . SER A 1 107 ? 6.528 -0.912 1.743 1.00 92.62 107 SER A CA 1
ATOM 839 C C . SER A 1 107 ? 7.282 -1.232 3.037 1.00 92.62 107 SER A C 1
ATOM 841 O O . SER A 1 107 ? 8.473 -1.546 3.005 1.00 92.62 107 SER A O 1
ATOM 843 N N . ALA A 1 108 ? 6.570 -1.294 4.166 1.00 91.75 108 ALA A N 1
ATOM 844 C CA . ALA A 1 108 ? 7.149 -1.670 5.450 1.00 91.75 108 ALA A CA 1
ATOM 845 C C . ALA A 1 108 ? 7.695 -3.111 5.444 1.00 91.75 108 ALA A C 1
ATOM 847 O O . ALA A 1 108 ? 8.740 -3.369 6.034 1.00 91.75 108 ALA A O 1
ATOM 848 N N . THR A 1 109 ? 7.036 -4.050 4.747 1.00 91.50 109 THR A N 1
ATOM 849 C CA . THR A 1 109 ? 7.537 -5.433 4.601 1.00 91.50 109 THR A CA 1
ATOM 850 C C . THR A 1 109 ? 8.839 -5.443 3.815 1.00 91.50 109 THR A C 1
ATOM 852 O O . THR A 1 109 ? 9.799 -6.092 4.221 1.00 91.50 109 THR A O 1
ATOM 855 N N . LYS A 1 110 ? 8.878 -4.712 2.696 1.00 90.12 110 LYS A N 1
ATOM 856 C CA . LYS A 1 110 ? 10.050 -4.621 1.827 1.00 90.12 110 LYS A CA 1
ATOM 857 C C . LYS A 1 110 ? 11.235 -4.023 2.578 1.00 90.12 110 LYS A C 1
ATOM 859 O O . LYS A 1 110 ? 12.322 -4.583 2.522 1.00 90.12 110 LYS A O 1
ATOM 864 N N . PHE A 1 111 ? 11.013 -2.934 3.312 1.00 89.94 111 PHE A N 1
ATOM 865 C CA . PHE A 1 111 ? 12.050 -2.307 4.127 1.00 89.94 111 PHE A CA 1
ATOM 866 C C . PHE A 1 111 ? 12.605 -3.265 5.191 1.00 89.94 111 PHE A C 1
ATOM 868 O O . PHE A 1 111 ? 13.819 -3.398 5.318 1.00 89.94 111 PHE A O 1
ATOM 875 N N . MET A 1 112 ? 11.736 -3.995 5.900 1.00 87.56 112 MET A N 1
ATOM 876 C CA . MET A 1 112 ? 12.181 -5.010 6.864 1.00 87.56 112 MET A CA 1
ATOM 877 C C . MET A 1 112 ? 12.968 -6.136 6.196 1.00 87.56 112 MET A C 1
ATOM 879 O O . MET A 1 112 ? 14.030 -6.486 6.687 1.00 87.56 112 MET A O 1
ATOM 883 N N . CYS A 1 113 ? 12.491 -6.657 5.064 1.00 89.88 113 CYS A N 1
ATOM 884 C CA . CYS A 1 113 ? 13.159 -7.727 4.322 1.00 89.88 113 CYS A CA 1
ATOM 885 C C . CYS A 1 113 ? 14.564 -7.329 3.849 1.00 89.88 113 CYS A C 1
ATOM 887 O O . CYS A 1 113 ? 15.462 -8.165 3.838 1.00 89.88 113 CYS A O 1
ATOM 889 N N . LEU A 1 114 ? 14.747 -6.068 3.440 1.00 91.12 114 LEU A N 1
ATOM 890 C CA . LEU A 1 114 ? 16.051 -5.542 3.032 1.00 91.12 114 LEU A CA 1
ATOM 891 C C . LEU A 1 114 ? 17.024 -5.440 4.209 1.00 91.12 114 LEU A C 1
ATOM 893 O O . LEU A 1 114 ? 18.224 -5.610 4.019 1.00 91.12 114 LEU A O 1
ATOM 897 N N . LYS A 1 115 ? 16.513 -5.158 5.412 1.00 91.81 115 LYS A N 1
ATOM 898 C CA . LYS A 1 115 ? 17.319 -5.093 6.634 1.00 91.81 115 LYS A CA 1
ATOM 899 C C . LYS A 1 115 ? 17.665 -6.486 7.163 1.00 91.81 115 LYS A C 1
ATOM 901 O O . LYS A 1 115 ? 18.803 -6.725 7.546 1.00 91.81 115 LYS A O 1
ATOM 906 N N . ASP A 1 116 ? 16.678 -7.373 7.208 1.00 90.31 116 ASP A N 1
ATOM 907 C CA . ASP A 1 116 ? 16.815 -8.754 7.655 1.00 90.31 116 ASP A CA 1
ATOM 908 C C . ASP A 1 116 ? 15.736 -9.633 6.988 1.00 90.31 116 ASP A C 1
ATOM 910 O O . ASP A 1 116 ? 14.549 -9.533 7.323 1.00 90.31 116 ASP A O 1
ATOM 914 N N . PRO A 1 117 ? 16.123 -10.533 6.067 1.00 86.56 117 PRO A N 1
ATOM 915 C CA . PRO A 1 117 ? 15.188 -11.439 5.412 1.00 86.56 117 PRO A CA 1
ATOM 916 C C . PRO A 1 117 ? 14.444 -12.369 6.378 1.00 86.56 117 PRO A C 1
ATOM 918 O O . PRO A 1 117 ? 13.320 -12.769 6.085 1.00 86.56 117 PRO A O 1
ATOM 921 N N . SER A 1 118 ? 15.023 -12.719 7.532 1.00 86.19 118 SER A N 1
ATOM 922 C CA . SER A 1 118 ? 14.391 -13.648 8.479 1.00 86.19 118 SER A CA 1
ATOM 923 C C . SER A 1 118 ? 13.203 -13.024 9.226 1.00 86.19 118 SER A C 1
ATOM 925 O O . SER A 1 118 ? 12.250 -13.725 9.583 1.00 86.19 118 SER A O 1
ATOM 927 N N . SER A 1 119 ? 13.184 -11.693 9.341 1.00 81.44 119 SER A N 1
ATOM 928 C CA . SER A 1 119 ? 12.144 -10.910 10.018 1.00 81.44 119 SER A CA 1
ATOM 929 C C . SER A 1 119 ? 10.758 -10.964 9.348 1.00 81.44 119 SER A C 1
ATOM 931 O O . SER A 1 119 ? 9.765 -10.559 9.956 1.00 81.44 119 SER A O 1
ATOM 933 N N . ILE A 1 120 ? 10.635 -11.468 8.111 1.00 86.56 120 ILE A N 1
ATOM 934 C CA . ILE A 1 120 ? 9.338 -11.536 7.406 1.00 86.56 120 ILE A CA 1
ATOM 935 C C . ILE A 1 120 ? 8.524 -12.796 7.721 1.00 86.56 120 ILE A C 1
ATOM 937 O O . ILE A 1 120 ? 7.321 -12.803 7.459 1.00 86.56 120 ILE A O 1
ATOM 941 N N . LYS A 1 121 ? 9.148 -13.849 8.275 1.00 80.19 121 LYS A N 1
ATOM 942 C CA . LYS A 1 121 ? 8.544 -15.190 8.426 1.00 80.19 121 LYS A CA 1
ATOM 943 C C . LYS A 1 121 ? 7.226 -15.174 9.202 1.00 80.19 121 LYS A C 1
ATOM 945 O O . LYS A 1 121 ? 6.318 -15.947 8.916 1.00 80.19 121 LYS A O 1
ATOM 950 N N . ASP A 1 122 ? 7.115 -14.250 10.146 1.00 82.00 122 ASP A N 1
ATOM 951 C CA . ASP A 1 122 ? 5.962 -14.107 11.022 1.00 82.00 122 ASP A CA 1
ATOM 952 C C . ASP A 1 122 ? 5.046 -12.938 10.658 1.00 82.00 122 ASP A C 1
ATOM 954 O O . ASP A 1 122 ? 4.097 -12.663 11.396 1.00 82.00 122 ASP A O 1
ATOM 958 N N . ARG A 1 123 ? 5.293 -12.230 9.552 1.00 84.38 123 ARG A N 1
ATOM 959 C CA . ARG A 1 123 ? 4.574 -10.997 9.218 1.00 84.38 123 ARG A CA 1
ATOM 960 C C . ARG A 1 123 ? 3.297 -11.299 8.441 1.00 84.38 123 ARG A C 1
ATOM 962 O O . ARG A 1 123 ? 3.303 -11.985 7.429 1.00 84.38 123 ARG A O 1
ATOM 969 N N . ASN A 1 124 ? 2.188 -10.710 8.870 1.00 90.44 124 ASN A N 1
ATOM 970 C CA . ASN A 1 124 ? 0.938 -10.708 8.116 1.00 90.44 124 ASN A CA 1
ATOM 971 C C . ASN A 1 124 ? 0.196 -9.383 8.327 1.00 90.44 124 ASN A C 1
ATOM 973 O O . ASN A 1 124 ? 0.562 -8.586 9.196 1.00 90.44 124 ASN A O 1
ATOM 977 N N . LEU A 1 125 ? -0.836 -9.148 7.519 1.00 91.69 125 LEU A N 1
ATOM 978 C CA . LEU A 1 125 ? -1.575 -7.887 7.500 1.00 91.69 125 LEU A CA 1
ATOM 979 C C . LEU A 1 125 ? -2.286 -7.596 8.838 1.00 91.69 125 LEU A C 1
ATOM 981 O O . LEU A 1 125 ? -2.376 -6.441 9.243 1.00 91.69 125 LEU A O 1
ATOM 985 N N . ILE A 1 126 ? -2.718 -8.638 9.560 1.00 90.88 126 ILE A N 1
ATOM 986 C CA . ILE A 1 126 ? -3.361 -8.515 10.878 1.00 90.88 126 ILE A CA 1
ATOM 987 C C . ILE A 1 126 ? -2.338 -8.103 11.942 1.00 90.88 126 ILE A C 1
ATOM 989 O O . ILE A 1 126 ? -2.587 -7.176 12.706 1.00 90.88 126 ILE A O 1
ATOM 993 N N . LYS A 1 127 ? -1.171 -8.759 11.985 1.00 90.00 127 LYS A N 1
ATOM 994 C CA . LYS A 1 127 ? -0.071 -8.406 12.897 1.00 90.00 127 LYS A CA 1
ATOM 995 C C . LYS A 1 127 ? 0.448 -6.997 12.622 1.00 90.00 127 LYS A C 1
ATOM 997 O O . LYS A 1 127 ? 0.745 -6.278 13.567 1.00 90.00 127 LYS A O 1
ATOM 1002 N N . TYR A 1 128 ? 0.518 -6.595 11.353 1.00 92.25 128 TYR A N 1
ATOM 1003 C CA . TYR A 1 128 ? 0.848 -5.221 10.985 1.00 92.25 128 TYR A CA 1
ATOM 1004 C C . TYR A 1 128 ? -0.184 -4.230 11.531 1.00 92.25 128 TYR A C 1
ATOM 1006 O O . TYR A 1 128 ? 0.198 -3.314 12.248 1.00 92.25 128 TYR A O 1
ATOM 1014 N N . ALA A 1 129 ? -1.477 -4.458 11.280 1.00 92.00 129 ALA A N 1
ATOM 1015 C CA . ALA A 1 129 ? -2.543 -3.598 11.792 1.00 92.00 129 ALA A CA 1
ATOM 1016 C C . ALA A 1 129 ? -2.567 -3.533 13.331 1.00 92.00 129 ALA A C 1
ATOM 1018 O O . ALA A 1 129 ? -2.758 -2.466 13.902 1.00 92.00 129 ALA A O 1
ATOM 1019 N N . ALA A 1 130 ? -2.317 -4.656 14.010 1.00 89.69 130 ALA A N 1
ATOM 1020 C CA . ALA A 1 130 ? -2.188 -4.690 15.464 1.00 89.69 130 ALA A CA 1
ATOM 1021 C C . ALA A 1 130 ? -0.969 -3.895 15.960 1.00 89.69 130 ALA A C 1
ATOM 1023 O O . ALA A 1 130 ? -1.081 -3.210 16.969 1.00 89.69 130 ALA A O 1
ATOM 1024 N N . GLY A 1 131 ? 0.163 -3.960 15.253 1.00 89.19 131 GLY A N 1
ATOM 1025 C CA . GLY A 1 131 ? 1.355 -3.169 15.566 1.00 89.19 131 GLY A CA 1
ATOM 1026 C C . GLY A 1 131 ? 1.171 -1.668 15.332 1.00 89.19 131 GLY A C 1
ATOM 1027 O O . GLY A 1 131 ? 1.759 -0.870 16.049 1.00 89.19 131 GLY A O 1
ATOM 1028 N N . LEU A 1 132 ? 0.315 -1.263 14.387 1.00 90.75 132 LEU A N 1
ATOM 1029 C CA . LEU A 1 132 ? -0.018 0.152 14.186 1.00 90.75 132 LEU A CA 1
ATOM 1030 C C . LEU A 1 132 ? -0.739 0.769 15.398 1.00 90.75 132 LEU A C 1
ATOM 1032 O O . LEU A 1 132 ? -0.539 1.944 15.676 1.00 90.75 132 LEU A O 1
ATOM 1036 N N . LEU A 1 133 ? -1.502 -0.018 16.169 1.00 87.50 133 LEU A N 1
ATOM 1037 C CA . LEU A 1 133 ? -2.112 0.458 17.422 1.00 87.50 133 LEU A CA 1
ATOM 1038 C C . LEU A 1 133 ? -1.085 0.766 18.525 1.00 87.50 133 LEU A C 1
ATOM 1040 O O . LEU A 1 133 ? -1.424 1.419 19.512 1.00 87.50 133 LEU A O 1
ATOM 1044 N N . ASP A 1 134 ? 0.144 0.259 18.399 1.00 85.75 134 ASP A N 1
ATOM 1045 C CA . ASP A 1 134 ? 1.232 0.586 19.320 1.00 85.75 134 ASP A CA 1
ATOM 1046 C C . ASP A 1 134 ? 1.884 1.942 18.967 1.00 85.75 134 ASP A C 1
ATOM 1048 O O . ASP A 1 134 ? 2.529 2.534 19.832 1.00 85.75 134 ASP A O 1
ATOM 1052 N N . SER A 1 135 ? 1.668 2.465 17.748 1.00 84.38 135 SER A N 1
ATOM 1053 C CA . SER A 1 135 ? 2.225 3.742 17.270 1.00 84.38 135 SER A CA 1
ATOM 1054 C C . SER A 1 135 ? 1.701 4.938 18.073 1.00 84.38 135 SER A C 1
ATOM 1056 O O . SER A 1 135 ? 0.578 4.929 18.586 1.00 84.38 135 SER A O 1
ATOM 1058 N N . ASP A 1 136 ? 2.528 5.975 18.189 1.00 83.06 136 ASP A N 1
ATOM 1059 C CA . ASP A 1 136 ? 2.134 7.283 18.730 1.00 83.06 136 ASP A CA 1
ATOM 1060 C C . ASP A 1 136 ? 1.595 8.218 17.637 1.00 83.06 136 ASP A C 1
ATOM 1062 O O . ASP A 1 136 ? 1.026 9.262 17.940 1.00 83.06 136 ASP A O 1
ATOM 1066 N N . SER A 1 137 ? 1.740 7.833 16.364 1.00 86.44 137 SER A N 1
ATOM 1067 C CA . SER A 1 137 ? 1.112 8.527 15.242 1.00 86.44 137 SER A CA 1
ATOM 1068 C C . SER A 1 137 ? -0.381 8.218 15.208 1.00 86.44 137 SER A C 1
ATOM 1070 O O . SER A 1 137 ? -0.787 7.062 15.057 1.00 86.44 137 SER A O 1
ATOM 1072 N N . GLU A 1 138 ? -1.196 9.264 15.296 1.00 83.44 138 GLU A N 1
ATOM 1073 C CA . GLU A 1 138 ? -2.650 9.170 15.180 1.00 83.44 138 GLU A CA 1
ATOM 1074 C C . GLU A 1 138 ? -3.075 8.549 13.837 1.00 83.44 138 GLU A C 1
ATOM 1076 O O . GLU A 1 138 ? -3.950 7.685 13.798 1.00 83.44 138 GLU A O 1
ATOM 1081 N N . GLU A 1 139 ? -2.400 8.897 12.733 1.00 87.25 139 GLU A N 1
ATOM 1082 C CA . GLU A 1 139 ? -2.703 8.354 11.401 1.00 87.25 139 GLU A CA 1
ATOM 1083 C C . GLU A 1 139 ? -2.465 6.838 11.330 1.00 87.25 139 GLU A C 1
ATOM 1085 O O . GLU A 1 139 ? -3.302 6.091 10.805 1.00 87.25 139 GLU A O 1
ATOM 1090 N N . ASP A 1 140 ? -1.334 6.374 11.867 1.00 89.25 140 ASP A N 1
ATOM 1091 C CA . ASP A 1 140 ? -1.016 4.947 11.937 1.00 89.25 140 ASP A CA 1
ATOM 1092 C C . ASP A 1 140 ? -2.054 4.230 12.790 1.00 89.25 140 ASP A C 1
ATOM 1094 O O . ASP A 1 140 ? -2.590 3.196 12.385 1.00 89.25 140 ASP A O 1
ATOM 1098 N N . TYR A 1 141 ? -2.379 4.811 13.944 1.00 86.62 141 TYR A N 1
ATOM 1099 C CA . TYR A 1 141 ? -3.346 4.250 14.866 1.00 86.62 141 TYR A CA 1
ATOM 1100 C C . TYR A 1 141 ? -4.725 4.085 14.210 1.00 86.62 141 TYR A C 1
ATOM 1102 O O . TYR A 1 141 ? -5.267 2.974 14.202 1.00 86.62 141 TYR A O 1
ATOM 1110 N N . ILE A 1 142 ? -5.284 5.152 13.618 1.00 87.75 142 ILE A N 1
ATOM 1111 C CA . ILE A 1 142 ? -6.577 5.118 12.908 1.00 87.75 142 ILE A CA 1
ATOM 1112 C C . ILE A 1 142 ? -6.533 4.061 11.804 1.00 87.75 142 ILE A C 1
ATOM 1114 O O . ILE A 1 142 ? -7.460 3.259 11.658 1.00 87.75 142 ILE A O 1
ATOM 1118 N N . THR A 1 143 ? -5.439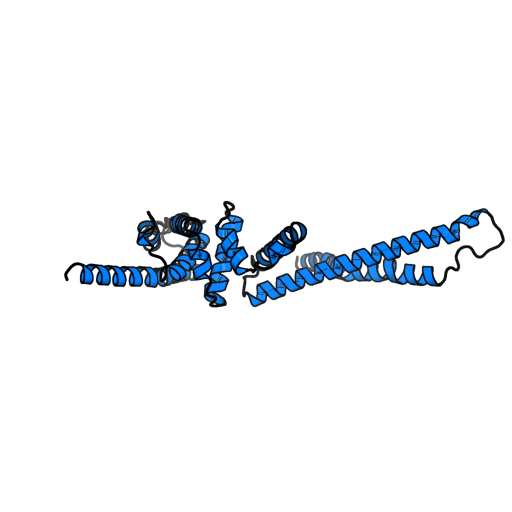 4.018 11.042 1.00 91.94 143 THR A N 1
ATOM 1119 C CA . THR A 1 143 ? -5.248 3.038 9.969 1.00 91.94 143 THR A CA 1
ATOM 1120 C C . THR A 1 143 ? -5.276 1.606 10.504 1.00 91.94 143 THR A C 1
ATOM 1122 O O . THR A 1 143 ? -5.989 0.754 9.966 1.00 91.94 143 THR A O 1
ATOM 1125 N N . GLY A 1 144 ? -4.561 1.341 11.599 1.00 92.00 144 GLY A N 1
ATOM 1126 C CA . GLY A 1 144 ? -4.582 0.059 12.296 1.00 92.00 144 GLY A CA 1
ATOM 1127 C C . GLY A 1 144 ? -5.988 -0.317 12.754 1.00 92.00 144 GLY A C 1
ATOM 1128 O O . GLY A 1 144 ? -6.455 -1.423 12.473 1.00 92.00 144 GLY A O 1
ATOM 1129 N N . ALA A 1 145 ? -6.703 0.617 13.383 1.00 90.00 145 ALA A N 1
ATOM 1130 C CA . ALA A 1 145 ? -8.060 0.400 13.870 1.00 90.00 145 ALA A CA 1
ATOM 1131 C C . ALA A 1 145 ? -9.047 0.071 12.731 1.00 90.00 145 ALA A C 1
ATOM 1133 O O . ALA A 1 145 ? -9.767 -0.927 12.819 1.00 90.00 145 ALA A O 1
ATOM 1134 N N . ARG A 1 146 ? -9.020 0.825 11.621 1.00 92.44 146 ARG A N 1
ATOM 1135 C CA . ARG A 1 146 ? -9.836 0.569 10.414 1.00 92.44 146 ARG A CA 1
ATOM 1136 C C . ARG A 1 146 ? -9.600 -0.825 9.833 1.00 92.44 146 ARG A C 1
ATOM 1138 O O . ARG A 1 146 ? -10.550 -1.547 9.505 1.00 92.44 146 ARG A O 1
ATOM 1145 N N . MET A 1 147 ? -8.333 -1.228 9.731 1.00 93.62 147 MET A N 1
ATOM 1146 C CA . MET A 1 147 ? -7.961 -2.557 9.244 1.00 93.62 147 MET A CA 1
ATOM 1147 C C . MET A 1 147 ? -8.487 -3.658 10.174 1.00 93.62 147 MET A C 1
ATOM 1149 O O . MET A 1 147 ? -9.082 -4.624 9.698 1.00 93.62 147 MET A O 1
ATOM 1153 N N . LEU A 1 148 ? -8.323 -3.509 11.493 1.00 91.19 148 LEU A N 1
ATOM 1154 C CA . LEU A 1 148 ? -8.770 -4.498 12.481 1.00 91.19 148 LEU A CA 1
ATOM 1155 C C . LEU A 1 148 ? -10.295 -4.639 12.524 1.00 91.19 148 LEU A C 1
ATOM 1157 O O . LEU A 1 148 ? -10.783 -5.768 12.545 1.00 91.19 148 LEU A O 1
ATOM 1161 N N . VAL A 1 149 ? -11.047 -3.535 12.474 1.00 89.19 149 VAL A N 1
ATOM 1162 C CA . VAL A 1 149 ? -12.517 -3.573 12.372 1.00 89.19 149 VAL A CA 1
ATOM 1163 C C . VAL A 1 149 ? -12.951 -4.285 11.093 1.00 89.19 149 VAL A C 1
ATOM 1165 O O . VAL A 1 149 ? -13.786 -5.184 11.147 1.00 89.19 149 VAL A O 1
ATOM 1168 N N . SER A 1 150 ? -12.311 -3.992 9.957 1.00 90.31 150 SER A N 1
ATOM 1169 C CA . SER A 1 150 ? -12.597 -4.694 8.698 1.00 90.31 150 SER A CA 1
ATOM 1170 C C . SER A 1 150 ? -12.312 -6.201 8.791 1.00 90.31 150 SER A C 1
ATOM 1172 O O . SER A 1 150 ? -13.093 -7.014 8.294 1.00 90.31 150 SER A O 1
ATOM 1174 N N . PHE A 1 151 ? -11.232 -6.607 9.466 1.00 89.62 151 PHE A N 1
ATOM 1175 C CA . PHE A 1 151 ? -10.942 -8.023 9.712 1.00 89.62 151 PHE A CA 1
ATOM 1176 C C . PHE A 1 151 ? -11.976 -8.696 10.627 1.00 89.62 151 PHE A C 1
ATOM 1178 O O . PHE A 1 151 ? -12.318 -9.858 10.400 1.00 89.62 151 PHE A O 1
ATOM 1185 N N . LEU A 1 152 ? -12.472 -7.986 11.643 1.00 85.56 152 LEU A N 1
ATOM 1186 C CA . LEU A 1 152 ? -13.456 -8.490 12.603 1.00 85.56 152 LEU A CA 1
ATOM 1187 C C . LEU A 1 152 ? -14.854 -8.612 11.989 1.00 85.56 152 LEU A C 1
ATOM 1189 O O . LEU A 1 152 ? -15.464 -9.673 12.073 1.00 85.56 152 LEU A O 1
ATOM 1193 N N . GLU A 1 153 ? -15.351 -7.553 11.356 1.00 84.62 153 GLU A N 1
ATOM 1194 C CA . GLU A 1 153 ? -16.744 -7.478 10.905 1.00 84.62 153 GLU A CA 1
ATOM 1195 C C . GLU A 1 153 ? -16.940 -8.094 9.519 1.00 84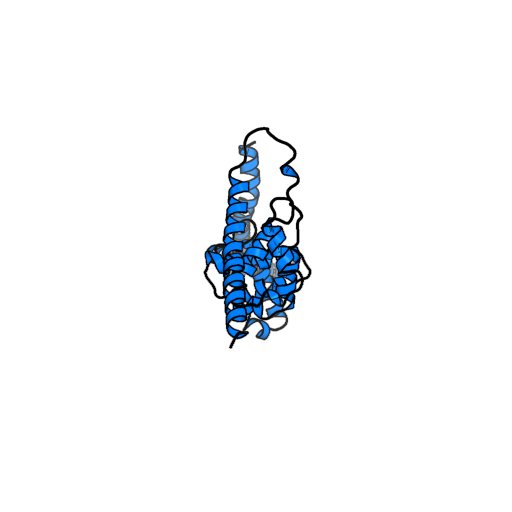.62 153 GLU A C 1
ATOM 1197 O O . GLU A 1 153 ? -17.879 -8.862 9.306 1.00 84.62 153 GLU A O 1
ATOM 1202 N N . LYS A 1 154 ? -16.032 -7.807 8.577 1.00 84.81 154 LYS A N 1
ATOM 1203 C CA . LYS A 1 154 ? -16.187 -8.233 7.176 1.00 84.81 154 LYS A CA 1
ATOM 1204 C C . LYS A 1 154 ? -15.608 -9.621 6.922 1.00 84.81 154 LYS A C 1
ATOM 1206 O O . LYS A 1 154 ? -16.178 -10.400 6.164 1.00 84.81 154 LYS A O 1
ATOM 1211 N N . GLN A 1 155 ? -14.482 -9.942 7.562 1.00 79.19 155 GLN A N 1
ATOM 1212 C CA . GLN A 1 155 ? -13.786 -11.223 7.366 1.00 79.19 155 GLN A CA 1
ATOM 1213 C C . GLN A 1 155 ? -13.982 -12.219 8.519 1.00 79.19 155 GLN A C 1
ATOM 1215 O O . GLN A 1 155 ? -13.596 -13.377 8.378 1.00 79.19 155 GLN A O 1
ATOM 1220 N N . LYS A 1 156 ? -14.588 -11.801 9.642 1.00 80.12 156 LYS A N 1
ATOM 1221 C CA . LYS A 1 156 ? -14.846 -12.644 10.827 1.00 80.12 156 LYS A CA 1
ATOM 1222 C C . LYS A 1 156 ? -13.591 -13.349 11.362 1.00 80.12 156 LYS A C 1
ATOM 1224 O O . LYS A 1 156 ? -13.659 -14.464 11.878 1.00 80.12 156 LYS A O 1
ATOM 1229 N N . LEU A 1 157 ? -12.430 -12.702 11.242 1.00 77.44 157 LEU A N 1
ATOM 1230 C CA . LEU A 1 157 ? -11.146 -13.279 11.638 1.00 77.44 157 LEU A CA 1
ATOM 1231 C C . LEU A 1 157 ? -10.934 -13.193 13.162 1.00 77.44 157 LEU A C 1
ATOM 1233 O O . LEU A 1 157 ? -11.350 -12.217 13.796 1.00 77.44 157 LEU A O 1
ATOM 1237 N N . PRO A 1 158 ? -10.236 -14.166 13.781 1.00 69.69 158 PRO A N 1
ATOM 1238 C CA . PRO A 1 158 ? -9.965 -14.180 15.219 1.00 69.69 158 PRO A CA 1
ATOM 1239 C C . PRO A 1 158 ? -8.828 -13.211 15.600 1.00 69.69 158 PRO A C 1
ATOM 1241 O O . PRO A 1 158 ? -7.772 -13.602 16.091 1.00 69.69 158 PRO A O 1
ATOM 1244 N N . VAL A 1 159 ? -9.046 -11.911 15.403 1.00 70.38 159 VAL A N 1
ATOM 1245 C CA . VAL A 1 159 ? -8.073 -10.832 15.678 1.00 70.38 159 VAL A CA 1
ATOM 1246 C C . VAL A 1 159 ? -7.913 -10.549 17.183 1.00 70.38 159 VAL A C 1
ATOM 1248 O O . VAL A 1 159 ? -6.918 -9.985 17.638 1.00 70.38 159 VAL A O 1
ATOM 1251 N N . LYS A 1 160 ? -8.884 -11.001 17.982 1.00 66.69 160 LYS A N 1
ATOM 1252 C CA . LYS A 1 160 ? -9.045 -10.699 19.414 1.00 66.69 160 LYS A CA 1
ATOM 1253 C C . LYS A 1 160 ? -7.806 -11.030 20.257 1.00 66.69 160 LYS A C 1
ATOM 1255 O O . LYS A 1 160 ? -7.494 -10.308 21.202 1.00 66.69 160 LYS A O 1
ATOM 1260 N N . LEU A 1 161 ? -7.086 -12.101 19.913 1.00 61.66 161 LEU A N 1
ATOM 1261 C CA . LEU A 1 161 ? -5.917 -12.563 20.669 1.00 61.66 161 LEU A CA 1
ATOM 1262 C C . LEU A 1 161 ? -4.709 -11.626 20.513 1.00 61.66 161 LEU A C 1
ATOM 1264 O O . LEU A 1 161 ? -3.960 -11.421 21.467 1.00 61.66 161 LEU A O 1
ATOM 1268 N N . LEU A 1 162 ? -4.546 -11.025 19.331 1.00 62.12 162 LEU A N 1
ATOM 1269 C CA . LEU A 1 162 ? -3.454 -10.094 19.049 1.00 62.12 162 LEU A CA 1
ATOM 1270 C C . LEU A 1 162 ? -3.664 -8.768 19.772 1.00 62.12 162 LEU A C 1
ATOM 1272 O O . LEU A 1 162 ? -2.720 -8.204 20.301 1.00 62.12 162 LEU A O 1
ATOM 1276 N N . ILE A 1 163 ? -4.898 -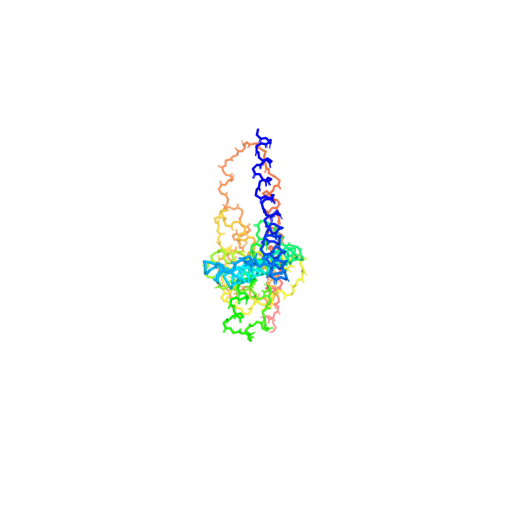8.287 19.869 1.00 61.78 163 ILE A N 1
ATOM 1277 C CA . ILE A 1 163 ? -5.180 -7.035 20.581 1.00 61.78 163 ILE A CA 1
ATOM 1278 C C . ILE A 1 163 ? -4.952 -7.227 22.087 1.00 61.78 163 ILE A C 1
ATOM 1280 O O . ILE A 1 163 ? -4.254 -6.427 22.710 1.00 61.78 163 ILE A O 1
ATOM 1284 N N . ARG A 1 164 ? -5.422 -8.356 22.641 1.00 58.22 164 ARG A N 1
ATOM 1285 C CA . ARG A 1 164 ? -5.250 -8.730 24.055 1.00 58.22 164 ARG A CA 1
ATOM 1286 C C . ARG A 1 164 ? -3.792 -8.796 24.505 1.00 58.22 164 ARG A C 1
ATOM 1288 O O . ARG A 1 164 ? -3.519 -8.518 25.670 1.00 58.22 164 ARG A O 1
ATOM 1295 N N . SER A 1 165 ? -2.866 -9.200 23.637 1.00 59.03 165 SER A N 1
ATOM 1296 C CA . SER A 1 165 ? -1.480 -9.439 24.058 1.00 59.03 165 SER A CA 1
ATOM 1297 C C . SER A 1 165 ? -0.723 -8.174 24.480 1.00 59.03 165 SER A C 1
ATOM 1299 O O . SER A 1 165 ? 0.369 -8.296 25.023 1.00 59.03 165 SER A O 1
ATOM 1301 N N . SER A 1 166 ? -1.304 -6.978 24.309 1.00 65.06 166 SER A N 1
ATOM 1302 C CA . SER A 1 166 ? -0.723 -5.720 24.785 1.00 65.06 166 SER A CA 1
ATOM 1303 C C . SER A 1 166 ? -1.699 -4.954 25.681 1.00 65.06 166 SER A C 1
ATOM 1305 O O . SER A 1 166 ? -2.746 -4.460 25.245 1.00 65.06 166 SER A O 1
ATOM 1307 N N . ARG A 1 167 ? -1.320 -4.813 26.959 1.00 66.00 167 ARG A N 1
ATOM 1308 C CA . ARG A 1 167 ? -2.012 -3.941 27.922 1.00 66.00 167 ARG A CA 1
ATOM 1309 C C . ARG A 1 167 ? -2.000 -2.483 27.447 1.00 66.00 167 ARG A C 1
ATOM 1311 O O . ARG A 1 167 ? -3.004 -1.801 27.612 1.00 66.00 167 ARG A O 1
ATOM 1318 N N . ILE A 1 168 ? -0.916 -2.062 26.791 1.00 69.00 168 ILE A N 1
ATOM 1319 C CA . ILE A 1 168 ? -0.740 -0.717 26.225 1.00 69.00 168 ILE A CA 1
ATOM 1320 C C . ILE A 1 168 ? -1.765 -0.467 25.112 1.00 69.00 168 ILE A C 1
ATOM 1322 O O . ILE A 1 168 ? -2.471 0.537 25.161 1.00 69.00 168 ILE A O 1
ATOM 1326 N N . ARG A 1 169 ? -1.947 -1.414 24.176 1.00 72.69 169 ARG A N 1
ATOM 1327 C CA . ARG A 1 169 ? -2.987 -1.302 23.129 1.00 72.69 169 ARG A CA 1
ATOM 1328 C C . ARG A 1 169 ? -4.380 -1.164 23.721 1.00 72.69 169 ARG A C 1
ATOM 1330 O O . ARG A 1 169 ? -5.167 -0.340 23.269 1.00 72.69 169 ARG A O 1
ATOM 1337 N N . THR A 1 170 ? -4.672 -1.962 24.746 1.00 68.62 170 THR A N 1
ATOM 1338 C CA . THR A 1 170 ? -5.982 -1.943 25.410 1.00 68.62 170 THR A CA 1
ATOM 1339 C C . THR A 1 170 ? -6.216 -0.617 26.142 1.00 68.62 170 THR A C 1
ATOM 1341 O O . THR A 1 170 ? -7.304 -0.062 26.050 1.00 68.62 170 THR A O 1
ATOM 1344 N N . GLN A 1 171 ? -5.197 -0.065 26.809 1.00 70.75 171 GLN A N 1
ATOM 1345 C CA . GLN A 1 171 ? -5.278 1.252 27.452 1.00 70.75 171 GLN A CA 1
ATOM 1346 C C . GLN A 1 171 ? -5.443 2.390 26.441 1.00 70.75 171 GLN A C 1
ATOM 1348 O O . GLN A 1 171 ? -6.312 3.230 26.647 1.00 70.75 171 GLN A O 1
ATOM 1353 N N . LYS A 1 172 ? -4.686 2.392 25.334 1.00 73.12 172 LYS A N 1
ATOM 1354 C CA . LYS A 1 172 ? -4.851 3.385 24.257 1.00 73.12 172 LYS A CA 1
ATOM 1355 C C . LYS A 1 172 ? -6.269 3.338 23.668 1.00 73.12 172 LYS A C 1
ATOM 1357 O O . LYS A 1 172 ? -6.904 4.376 23.536 1.00 73.12 172 LYS A O 1
ATOM 1362 N N . LEU A 1 173 ? -6.811 2.142 23.408 1.00 73.94 173 LEU A N 1
ATOM 1363 C CA . LEU A 1 173 ? -8.201 1.974 22.949 1.00 73.94 173 LEU A CA 1
ATOM 1364 C C . LEU A 1 173 ? -9.224 2.555 23.943 1.00 73.94 173 LEU A C 1
ATOM 1366 O O . LEU A 1 173 ? -10.185 3.198 23.533 1.00 73.94 173 LEU A O 1
ATOM 1370 N N . ILE A 1 174 ? -9.019 2.342 25.246 1.00 71.50 174 ILE A N 1
ATOM 1371 C CA . ILE A 1 174 ? -9.906 2.845 26.310 1.00 71.50 174 ILE A CA 1
ATOM 1372 C C . ILE A 1 174 ? -9.798 4.363 26.488 1.00 71.50 174 ILE A C 1
ATOM 1374 O O . ILE A 1 174 ? -10.811 5.021 26.724 1.00 71.50 174 ILE A O 1
ATOM 1378 N N . ALA A 1 175 ? -8.597 4.924 26.353 1.00 71.75 175 ALA A N 1
ATOM 1379 C CA . ALA A 1 175 ? -8.399 6.367 26.382 1.00 71.75 175 ALA A CA 1
ATOM 1380 C C . ALA A 1 175 ? -9.171 7.044 25.241 1.00 71.75 175 ALA A C 1
ATOM 1382 O O . ALA A 1 175 ? -9.877 8.019 25.479 1.00 71.75 175 ALA A O 1
ATOM 1383 N N . MET A 1 176 ? -9.131 6.472 24.034 1.00 69.19 176 MET A N 1
ATOM 1384 C CA . MET A 1 176 ? -9.843 7.038 22.884 1.00 69.19 176 MET A CA 1
ATOM 1385 C C . MET A 1 176 ? -11.351 6.798 22.881 1.00 69.19 176 MET A C 1
ATOM 1387 O O . MET A 1 176 ? -12.103 7.563 22.288 1.00 69.19 176 MET A O 1
ATOM 1391 N N . LEU A 1 177 ? -11.834 5.775 23.586 1.00 66.44 177 LEU A N 1
ATOM 1392 C CA . LEU A 1 177 ? -13.262 5.655 23.898 1.00 66.44 177 LEU A CA 1
ATOM 1393 C C . LEU A 1 177 ? -13.796 6.890 24.648 1.00 66.44 177 LEU A C 1
ATOM 1395 O O . LEU A 1 177 ? -14.982 7.205 24.531 1.00 66.44 177 LEU A O 1
ATOM 1399 N N . GLY A 1 178 ? -12.923 7.550 25.418 1.00 60.81 178 GLY A N 1
ATOM 1400 C CA . GLY A 1 178 ? -13.210 8.773 26.162 1.00 60.81 178 GLY A CA 1
ATOM 1401 C C . GLY A 1 178 ? -12.982 10.066 25.376 1.00 60.81 178 GLY A C 1
ATOM 1402 O O . GLY A 1 178 ? -13.144 11.135 25.955 1.00 60.81 178 GLY A O 1
ATOM 1403 N N . TRP A 1 179 ? -12.602 10.005 24.094 1.00 67.81 179 TRP A N 1
ATOM 1404 C CA . TRP A 1 179 ? -12.509 11.202 23.254 1.00 67.81 179 TRP A CA 1
ATOM 1405 C C . TRP A 1 179 ? -13.929 11.646 22.887 1.00 67.81 179 TRP A C 1
ATOM 1407 O O . TRP A 1 179 ? -14.694 10.887 22.288 1.00 67.81 179 TRP A O 1
ATOM 1417 N N . ALA A 1 180 ? -14.307 12.838 23.345 1.00 56.31 180 ALA A N 1
ATOM 1418 C CA . ALA A 1 180 ? -15.669 13.364 23.258 1.00 56.31 180 ALA A CA 1
ATOM 1419 C C . ALA A 1 180 ? -15.853 14.399 22.134 1.00 56.31 180 ALA A C 1
ATOM 1421 O O . ALA A 1 180 ? -16.977 14.833 21.897 1.00 56.31 180 ALA A O 1
ATOM 1422 N N . ASP A 1 181 ? -14.782 14.783 21.429 1.00 64.12 181 ASP A N 1
ATOM 1423 C CA . ASP A 1 181 ? -14.867 15.773 20.356 1.00 64.12 181 ASP A CA 1
ATOM 1424 C C . ASP A 1 181 ? -15.646 15.205 19.146 1.00 64.12 181 ASP A C 1
ATOM 1426 O O . ASP A 1 181 ? -15.414 14.059 18.736 1.00 64.12 181 ASP A O 1
ATOM 1430 N N . PRO A 1 182 ? -16.573 15.973 18.542 1.00 56.00 182 PRO A N 1
ATOM 1431 C CA . PRO A 1 182 ? -17.255 15.595 17.305 1.00 56.00 182 PRO A CA 1
ATOM 1432 C C . PRO A 1 182 ? -16.316 15.174 16.162 1.00 56.00 182 PRO A C 1
ATOM 1434 O O . PRO A 1 182 ? -16.701 14.321 15.353 1.00 56.00 182 PRO A O 1
ATOM 1437 N N . ALA A 1 183 ? -15.102 15.731 16.098 1.00 60.81 183 ALA A N 1
ATOM 1438 C CA . ALA A 1 183 ? -14.072 15.367 15.126 1.00 60.81 183 ALA A CA 1
ATOM 1439 C C . ALA A 1 183 ? -13.599 13.907 15.280 1.00 60.81 183 ALA A C 1
ATOM 1441 O O . ALA A 1 183 ? -13.246 13.260 14.292 1.00 60.81 183 ALA A O 1
ATOM 1442 N N . ASP A 1 184 ? -13.709 13.345 16.485 1.00 67.75 184 ASP A N 1
ATOM 1443 C CA . ASP A 1 184 ? -13.181 12.027 16.844 1.00 67.75 184 ASP A CA 1
ATOM 1444 C C . ASP A 1 184 ? -14.226 10.908 16.747 1.00 67.75 184 ASP A C 1
ATOM 1446 O O . ASP A 1 184 ? -13.975 9.759 17.123 1.00 67.75 184 ASP A O 1
ATOM 1450 N N . ARG A 1 185 ? -15.422 11.200 16.217 1.00 72.81 185 ARG A N 1
ATOM 1451 C CA . ARG A 1 185 ? -16.554 10.255 16.184 1.00 72.81 185 ARG A CA 1
ATOM 1452 C C . ARG A 1 185 ? -16.217 8.933 15.495 1.00 72.81 185 ARG A C 1
ATOM 1454 O O . ARG A 1 185 ? -16.643 7.869 15.950 1.00 72.81 185 ARG A O 1
ATOM 1461 N N . GLU A 1 186 ? -15.471 8.987 14.393 1.00 78.44 186 GLU A N 1
ATOM 1462 C CA . GLU A 1 186 ? -15.031 7.781 13.686 1.00 78.44 186 GLU A CA 1
ATOM 1463 C C . GLU A 1 186 ? -14.088 6.956 14.563 1.00 78.44 186 GLU A C 1
ATOM 1465 O O . GLU A 1 186 ? -14.266 5.748 14.735 1.00 78.44 186 GLU A O 1
ATOM 1470 N N . MET A 1 187 ? -13.114 7.628 15.164 1.00 76.38 187 MET A N 1
ATOM 1471 C CA . MET A 1 187 ? -12.097 7.020 15.999 1.00 76.38 187 MET A CA 1
ATOM 1472 C C . MET A 1 187 ? -12.719 6.352 17.233 1.00 76.38 187 MET A C 1
ATOM 1474 O O . MET A 1 187 ? -12.431 5.190 17.540 1.00 76.38 187 MET A O 1
ATOM 1478 N N . ARG A 1 188 ? -13.676 7.040 17.862 1.00 77.75 188 ARG A N 1
ATOM 1479 C CA . ARG A 1 188 ? -14.476 6.549 18.984 1.00 77.75 188 ARG A CA 1
ATOM 1480 C C . ARG A 1 188 ? -15.297 5.313 18.609 1.00 77.75 188 ARG A C 1
ATOM 1482 O O . ARG A 1 188 ? -15.312 4.332 19.355 1.00 77.75 188 ARG A O 1
ATOM 1489 N N . LYS A 1 189 ? -15.926 5.307 17.426 1.00 80.88 189 LYS A N 1
ATOM 1490 C CA . LYS A 1 189 ? -16.665 4.147 16.892 1.00 80.88 189 LYS A CA 1
ATOM 1491 C C . LYS A 1 189 ? -15.750 2.951 16.631 1.00 80.88 189 LYS A C 1
ATOM 1493 O O . LYS A 1 189 ? -16.091 1.828 17.008 1.00 80.88 189 LYS A O 1
ATOM 1498 N N . LEU A 1 190 ? -14.590 3.170 16.010 1.00 83.19 190 LEU A N 1
ATOM 1499 C CA . LEU A 1 190 ? -13.606 2.114 15.753 1.00 83.19 190 LEU A CA 1
ATOM 1500 C C . LEU A 1 190 ? -13.114 1.494 17.069 1.00 83.19 190 LEU A C 1
ATOM 1502 O O . LEU A 1 190 ? -13.100 0.269 17.207 1.00 83.19 190 LEU A O 1
ATOM 1506 N N . ALA A 1 191 ? -12.784 2.330 18.057 1.00 79.12 191 ALA A N 1
ATOM 1507 C CA . ALA A 1 191 ? -12.365 1.885 19.382 1.00 79.12 191 ALA A CA 1
ATOM 1508 C C . ALA A 1 191 ? -13.469 1.080 20.088 1.00 79.12 191 ALA A C 1
ATOM 1510 O O . ALA A 1 191 ? -13.207 -0.030 20.557 1.00 79.12 191 ALA A O 1
ATOM 1511 N N . ALA A 1 192 ? -14.711 1.577 20.092 1.00 78.00 192 ALA A N 1
ATOM 1512 C CA . ALA A 1 192 ? -15.863 0.874 20.657 1.00 78.00 192 ALA A CA 1
ATOM 1513 C C . ALA A 1 192 ? -16.098 -0.487 19.994 1.00 78.00 192 ALA A C 1
ATOM 1515 O O . ALA A 1 192 ? -16.270 -1.491 20.685 1.00 78.00 192 ALA A O 1
ATOM 1516 N N . THR A 1 193 ? -16.012 -0.545 18.664 1.00 80.88 193 THR A N 1
ATOM 1517 C CA . THR A 1 193 ? -16.164 -1.785 17.895 1.00 80.88 193 THR A CA 1
ATOM 1518 C C . THR A 1 193 ? -15.106 -2.814 18.291 1.00 80.88 193 THR A C 1
ATOM 1520 O O . THR A 1 193 ? -15.426 -3.971 18.580 1.00 80.88 193 THR A O 1
ATOM 1523 N N . ILE A 1 194 ? -13.836 -2.405 18.335 1.00 79.62 194 ILE A N 1
ATOM 1524 C CA . ILE A 1 194 ? -12.723 -3.282 18.712 1.00 79.62 194 ILE A CA 1
ATOM 1525 C C . ILE A 1 194 ? -12.896 -3.771 20.154 1.00 79.62 194 ILE A C 1
ATOM 1527 O O . ILE A 1 194 ? -12.785 -4.972 20.417 1.00 79.62 194 ILE A O 1
ATOM 1531 N N . VAL A 1 195 ? -13.207 -2.864 21.082 1.00 76.25 195 VAL A N 1
ATOM 1532 C CA . VAL A 1 195 ? -13.396 -3.195 22.496 1.00 76.25 195 VAL A CA 1
ATOM 1533 C C . VAL A 1 195 ? -14.586 -4.129 22.696 1.00 76.25 195 VAL A C 1
ATOM 1535 O O . VAL A 1 195 ? -14.427 -5.117 23.406 1.00 76.25 195 VAL A O 1
ATOM 1538 N N . ALA A 1 196 ? -15.717 -3.927 22.016 1.00 76.00 196 ALA A N 1
ATOM 1539 C CA . ALA A 1 196 ? -16.872 -4.827 22.074 1.00 76.00 196 ALA A CA 1
ATOM 1540 C C . ALA A 1 196 ? -16.508 -6.265 21.675 1.00 76.00 196 ALA A C 1
ATOM 1542 O O . ALA A 1 196 ? -16.875 -7.231 22.347 1.00 76.00 196 ALA A O 1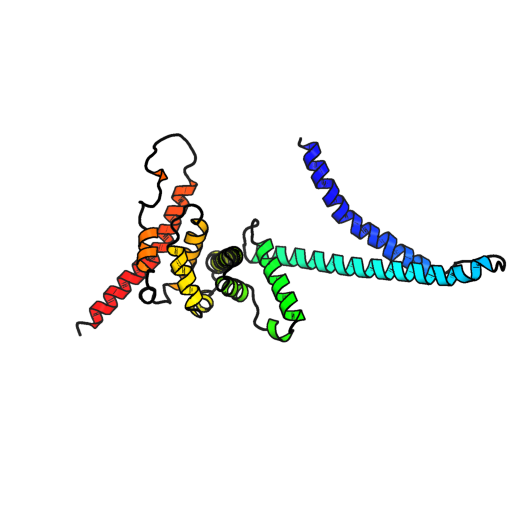
ATOM 1543 N N . HIS A 1 197 ? -15.710 -6.419 20.616 1.00 73.31 197 HIS A N 1
ATOM 1544 C CA . HIS A 1 197 ? -15.265 -7.733 20.154 1.00 73.31 197 HIS A CA 1
ATOM 1545 C C . HIS A 1 197 ? -14.294 -8.410 21.125 1.00 73.31 197 HIS A C 1
ATOM 1547 O O . HIS A 1 197 ? -14.254 -9.645 21.189 1.00 73.31 197 HIS A O 1
ATOM 1553 N N . VAL A 1 198 ? -13.517 -7.622 21.864 1.00 70.44 198 VAL A N 1
ATOM 1554 C CA . VAL A 1 198 ? -12.484 -8.083 22.796 1.00 70.44 198 VAL A CA 1
ATOM 1555 C C . VAL A 1 198 ? -13.026 -8.261 24.229 1.00 70.44 198 VAL A C 1
ATOM 1557 O O . VAL A 1 198 ? -12.494 -9.085 24.975 1.00 70.44 198 VAL A O 1
ATOM 1560 N N . ALA A 1 199 ? -14.119 -7.580 24.594 1.00 67.50 199 ALA A N 1
ATOM 1561 C CA . ALA A 1 199 ? -14.716 -7.538 25.934 1.00 67.50 199 ALA A CA 1
ATOM 1562 C C . ALA A 1 199 ? -15.099 -8.917 26.490 1.00 67.50 199 ALA A C 1
ATOM 1564 O O . ALA A 1 199 ? -14.900 -9.172 27.673 1.00 67.50 199 ALA A O 1
ATOM 1565 N N . GLY A 1 200 ? -15.557 -9.845 25.641 1.00 62.88 200 GLY A N 1
ATOM 1566 C CA . GLY A 1 200 ? -15.851 -11.223 26.064 1.00 62.88 200 GLY A CA 1
ATOM 1567 C C . GLY A 1 200 ? -14.628 -11.986 26.603 1.00 62.88 200 GLY A C 1
ATOM 1568 O O . GLY A 1 200 ? -14.783 -12.959 27.330 1.00 62.88 200 GLY A O 1
ATOM 1569 N N . ASN A 1 201 ? -13.412 -11.523 26.287 1.00 57.09 201 ASN A N 1
ATOM 1570 C CA . ASN A 1 201 ? -12.144 -12.169 26.638 1.00 57.09 201 ASN A CA 1
ATOM 1571 C C . ASN A 1 201 ? -11.212 -11.274 27.487 1.00 57.09 201 ASN A C 1
ATOM 1573 O O . ASN A 1 201 ? -10.085 -11.679 27.792 1.00 57.09 201 ASN A O 1
ATOM 1577 N N . ILE A 1 202 ? -11.637 -10.055 27.850 1.00 60.25 202 ILE A N 1
ATOM 1578 C CA . ILE A 1 202 ? -10.864 -9.103 28.663 1.00 60.25 202 ILE A CA 1
ATOM 1579 C C . ILE A 1 202 ? -11.728 -8.563 29.801 1.00 60.25 202 ILE A C 1
ATOM 1581 O O . ILE A 1 202 ? -12.847 -8.106 29.607 1.00 60.25 202 ILE A O 1
ATOM 1585 N N . SER A 1 203 ? -11.168 -8.549 31.011 1.00 62.06 203 SER A N 1
ATOM 1586 C CA . SER A 1 203 ? -11.796 -7.896 32.155 1.00 62.06 203 SER A CA 1
ATOM 1587 C C . SER A 1 203 ? -11.639 -6.378 32.052 1.00 62.06 203 SER A C 1
ATOM 1589 O O . SER A 1 203 ? -10.699 -5.828 32.618 1.00 62.06 203 SER A O 1
ATOM 1591 N N . LEU A 1 204 ? -12.559 -5.701 31.358 1.00 61.97 204 LEU A N 1
ATOM 1592 C CA . LEU A 1 204 ? -12.569 -4.234 31.226 1.00 61.97 204 LEU A CA 1
ATOM 1593 C C . LEU A 1 204 ? -12.542 -3.501 32.581 1.00 61.97 204 LEU A C 1
ATOM 1595 O O . LEU A 1 204 ? -11.969 -2.425 32.680 1.00 61.97 204 LEU A O 1
ATOM 1599 N N . ALA A 1 205 ? -13.041 -4.138 33.646 1.00 59.47 205 ALA A N 1
ATOM 1600 C CA . ALA A 1 205 ? -12.956 -3.653 35.027 1.00 59.47 205 ALA A CA 1
ATOM 1601 C C . ALA A 1 205 ? -11.517 -3.478 35.568 1.00 59.47 205 ALA A C 1
ATOM 1603 O O . ALA A 1 205 ? -11.329 -2.856 36.605 1.00 59.47 205 ALA A O 1
ATOM 1604 N N . GLN A 1 206 ? -10.497 -4.033 34.900 1.00 64.50 206 GLN A N 1
ATOM 1605 C CA . GLN A 1 206 ? -9.088 -3.871 35.293 1.00 64.50 206 GLN A CA 1
ATOM 1606 C C . GLN A 1 206 ? -8.455 -2.583 34.749 1.00 64.50 206 GLN A C 1
ATOM 1608 O O . GLN A 1 206 ? -7.286 -2.316 35.026 1.00 64.50 206 GLN A O 1
ATOM 1613 N N . PHE A 1 207 ? -9.194 -1.809 33.954 1.00 63.50 207 PHE A N 1
ATOM 1614 C CA . PHE A 1 207 ? -8.700 -0.600 33.316 1.00 63.50 207 PHE A CA 1
ATOM 1615 C C . PHE A 1 207 ? -9.407 0.625 33.910 1.00 63.50 207 PHE A C 1
ATOM 1617 O O . PHE A 1 207 ? -10.625 0.758 33.758 1.00 63.50 207 PHE A O 1
ATOM 1624 N N . PRO A 1 208 ? -8.667 1.525 34.584 1.00 61.50 208 PRO A N 1
ATOM 1625 C CA . PRO A 1 208 ? -9.223 2.773 35.095 1.00 61.50 208 PRO A CA 1
ATOM 1626 C C . PRO A 1 208 ? -9.880 3.575 33.965 1.00 61.50 208 PRO A C 1
ATOM 1628 O O . PRO A 1 208 ? -9.351 3.622 32.857 1.00 61.50 208 PRO A O 1
ATOM 1631 N N . GLY A 1 209 ? -11.040 4.176 34.228 1.00 65.06 209 GLY A N 1
ATOM 1632 C CA . GLY A 1 209 ? -11.752 5.011 33.253 1.00 65.06 209 GLY A CA 1
ATOM 1633 C C . GLY A 1 209 ? -12.557 4.253 32.190 1.00 65.06 209 GLY A C 1
ATOM 1634 O O . GLY A 1 209 ? -13.426 4.856 31.575 1.00 65.06 209 GLY A O 1
ATOM 1635 N N . ALA A 1 210 ? -12.384 2.934 32.025 1.00 66.31 210 ALA A N 1
ATOM 1636 C CA . ALA A 1 210 ? -13.116 2.163 31.011 1.00 66.31 210 ALA A CA 1
ATOM 1637 C C . ALA A 1 210 ? -14.638 2.276 31.150 1.00 66.31 210 ALA A C 1
ATOM 1639 O O . ALA A 1 210 ? -15.344 2.450 30.160 1.00 66.31 210 ALA A O 1
ATOM 1640 N N . LEU A 1 211 ? -15.136 2.214 32.388 1.00 66.44 211 LEU A N 1
ATOM 1641 C CA . LEU A 1 211 ? -16.558 2.359 32.678 1.00 66.44 211 LEU A CA 1
ATOM 1642 C C . LEU A 1 211 ? -17.055 3.770 32.327 1.00 66.44 211 LEU A C 1
ATOM 1644 O O . LEU A 1 211 ? -18.099 3.894 31.703 1.00 66.44 211 LEU A O 1
ATOM 1648 N N . GLN A 1 212 ? -16.296 4.816 32.673 1.00 66.38 212 GLN A N 1
ATOM 1649 C CA . GLN A 1 212 ? -16.660 6.207 32.375 1.00 66.38 212 GLN A CA 1
ATOM 1650 C C . GLN A 1 212 ? -16.684 6.484 30.871 1.00 66.38 212 GLN A C 1
ATOM 1652 O O . GLN A 1 212 ? -17.633 7.092 30.387 1.00 66.38 212 GLN A O 1
ATOM 1657 N N . SER A 1 213 ? -15.713 5.968 30.114 1.00 65.56 213 SER A N 1
ATOM 1658 C CA . SER A 1 213 ? -15.708 6.102 28.655 1.00 65.56 213 SER A CA 1
ATOM 1659 C C . SER A 1 213 ? -16.896 5.382 28.002 1.00 65.56 213 SER A C 1
ATOM 1661 O O . SER A 1 213 ? -17.469 5.884 27.036 1.00 65.56 213 SER A O 1
ATOM 1663 N N . ILE A 1 214 ? -17.301 4.224 28.544 1.00 67.75 214 ILE A N 1
ATOM 1664 C CA . ILE A 1 214 ? -18.517 3.516 28.113 1.00 67.75 214 ILE A CA 1
ATOM 1665 C C . ILE A 1 214 ? -19.769 4.321 28.483 1.00 67.75 214 ILE A C 1
ATOM 1667 O O . ILE A 1 214 ? -20.666 4.438 27.659 1.00 67.75 214 ILE A O 1
ATOM 1671 N N . TYR A 1 215 ? -19.833 4.912 29.678 1.00 65.31 215 TYR A N 1
ATOM 1672 C CA . TYR A 1 215 ? -20.958 5.765 30.069 1.00 65.31 215 TYR A CA 1
ATOM 1673 C C . TYR A 1 215 ? -21.084 7.005 29.177 1.00 65.31 215 TYR A C 1
ATOM 1675 O O . TYR A 1 215 ? -22.182 7.276 28.712 1.00 65.31 215 TYR A O 1
ATOM 1683 N N . SER A 1 216 ? -19.988 7.687 28.830 1.00 66.69 216 SER A N 1
ATOM 1684 C CA . SER A 1 216 ? -20.031 8.818 27.884 1.00 66.69 216 SER A CA 1
ATOM 1685 C C . SER A 1 216 ? -20.449 8.387 26.465 1.00 66.69 216 SER A C 1
ATOM 1687 O O . SER A 1 216 ? -20.943 9.205 25.699 1.00 66.69 216 SER A O 1
ATOM 1689 N N . LEU A 1 217 ? -20.295 7.111 26.075 1.00 64.50 217 LEU A N 1
ATOM 1690 C CA . LEU A 1 217 ? -20.864 6.620 24.804 1.00 64.50 217 LEU A CA 1
ATOM 1691 C C . LEU A 1 217 ? -22.395 6.518 24.849 1.00 64.50 217 LEU A C 1
ATOM 1693 O O . LEU A 1 217 ? -23.042 6.539 23.801 1.00 64.50 217 LEU A O 1
ATOM 1697 N N . LEU A 1 218 ? -22.948 6.317 26.046 1.00 63.66 218 LEU A N 1
ATOM 1698 C CA . LEU A 1 218 ? -24.376 6.152 26.309 1.00 63.66 218 LEU A CA 1
ATOM 1699 C C . LEU A 1 218 ? -25.053 7.478 26.674 1.00 63.66 218 LEU A C 1
ATOM 1701 O O . LEU A 1 218 ? -26.274 7.561 26.565 1.00 63.66 218 LEU A O 1
ATOM 1705 N N . ASP A 1 219 ? -24.285 8.481 27.105 1.00 58.78 219 ASP A N 1
ATOM 1706 C CA . ASP A 1 219 ? -24.801 9.779 27.521 1.00 58.78 219 ASP A CA 1
ATOM 1707 C C . ASP A 1 219 ? -25.180 10.640 26.296 1.00 58.78 219 ASP A C 1
ATOM 1709 O O . ASP A 1 219 ? -24.327 10.962 25.463 1.00 58.78 219 ASP A O 1
ATOM 1713 N N . PRO A 1 220 ? -26.462 11.011 26.129 1.00 49.00 220 PRO A N 1
ATOM 1714 C CA . PRO A 1 220 ? -26.906 11.842 25.016 1.00 49.00 220 PRO A CA 1
ATOM 1715 C C . PRO A 1 220 ? -26.477 13.317 25.115 1.00 49.00 220 PRO A C 1
ATOM 1717 O O . PRO A 1 220 ? -26.721 14.041 24.145 1.00 49.00 220 PRO A O 1
ATOM 1720 N N . HIS A 1 221 ? -25.870 13.759 26.229 1.00 47.09 221 HIS A N 1
ATOM 1721 C CA . HIS A 1 221 ? -25.594 15.174 26.520 1.00 47.09 221 HIS A CA 1
ATOM 1722 C C . HIS A 1 221 ? -24.318 15.780 25.903 1.00 47.09 221 HIS A C 1
ATOM 1724 O O . HIS A 1 221 ? -24.223 17.004 25.861 1.00 47.09 221 HIS A O 1
ATOM 1730 N N . ASP A 1 222 ? -23.391 14.984 25.360 1.00 46.06 222 ASP A N 1
ATOM 1731 C CA . ASP A 1 222 ? -22.131 15.480 24.760 1.00 46.06 222 ASP A CA 1
ATOM 1732 C C . ASP A 1 222 ? -22.282 16.000 23.306 1.00 46.06 222 ASP A C 1
ATOM 1734 O O . ASP A 1 222 ? -21.300 16.146 22.582 1.00 46.06 222 ASP A O 1
ATOM 1738 N N . ASP A 1 223 ? -23.503 16.287 22.837 1.00 42.88 223 ASP A N 1
ATOM 1739 C CA . ASP A 1 223 ? -23.736 16.894 21.518 1.00 42.88 223 ASP A CA 1
ATOM 1740 C C . ASP A 1 223 ? -24.373 18.293 21.695 1.00 42.88 223 ASP A C 1
ATOM 1742 O O . ASP A 1 223 ? -25.581 18.390 21.936 1.00 42.88 223 ASP A O 1
ATOM 1746 N N . PRO A 1 224 ? -23.602 19.396 21.571 1.00 41.84 224 PRO A N 1
ATOM 1747 C CA . PRO A 1 224 ? -24.123 20.766 21.642 1.00 41.84 224 PRO A CA 1
ATOM 1748 C C . PRO A 1 224 ? -25.183 21.089 20.575 1.00 41.84 224 PRO A C 1
ATOM 1750 O O . PRO A 1 224 ? -25.841 22.120 20.660 1.00 41.84 224 PRO A O 1
ATOM 1753 N N . SER A 1 225 ? -25.388 20.218 19.580 1.00 44.50 225 SER A N 1
ATOM 1754 C CA . SER A 1 225 ? -26.353 20.438 18.494 1.00 44.50 225 SER A CA 1
ATOM 1755 C C . SER A 1 225 ? -27.827 20.218 18.869 1.00 44.50 225 SER A C 1
ATOM 1757 O O . SER A 1 225 ? -28.694 20.328 18.007 1.00 44.50 225 SER A O 1
ATOM 1759 N N . PHE A 1 226 ? -28.142 19.930 20.138 1.00 38.16 226 PHE A N 1
ATOM 1760 C CA . PHE A 1 226 ? -29.532 19.803 20.603 1.00 38.16 226 PHE A CA 1
ATOM 1761 C C . PHE A 1 226 ? -30.150 21.103 21.140 1.00 38.16 226 PHE A C 1
ATOM 1763 O O . PHE A 1 226 ? -31.359 21.131 21.372 1.00 38.16 226 PHE A O 1
ATOM 1770 N N . ILE A 1 227 ? -29.377 22.186 21.291 1.00 40.44 227 ILE A N 1
ATOM 1771 C CA . ILE A 1 227 ? -29.917 23.516 21.628 1.00 40.44 227 ILE A CA 1
ATOM 1772 C C . ILE A 1 227 ? -29.783 24.458 20.429 1.00 40.44 227 ILE A C 1
ATOM 1774 O O . ILE A 1 227 ? -29.263 25.551 20.552 1.00 40.44 227 ILE A O 1
ATOM 1778 N N . GLU A 1 228 ? -30.239 24.043 19.254 1.00 36.22 228 GLU A N 1
ATOM 1779 C CA . GLU A 1 228 ? -30.781 24.980 18.264 1.00 36.22 228 GLU A CA 1
ATOM 1780 C C . GLU A 1 228 ? -31.647 24.181 17.295 1.00 36.22 228 GLU A C 1
ATOM 1782 O O . GLU A 1 228 ? -31.185 23.350 16.514 1.00 36.22 228 GLU A O 1
ATOM 1787 N N . LYS A 1 229 ? -32.958 24.340 17.469 1.00 38.47 229 LYS A N 1
ATOM 1788 C CA . LYS A 1 229 ? -33.971 23.650 16.685 1.00 38.47 229 LYS A CA 1
ATOM 1789 C C . LYS A 1 229 ? -34.072 24.237 15.283 1.00 38.47 229 LYS A C 1
ATOM 1791 O O . LYS A 1 229 ? -34.059 25.449 15.115 1.00 38.47 229 LYS A O 1
ATOM 1796 N N . GLU A 1 230 ? -34.366 23.311 14.373 1.00 41.62 230 GLU A N 1
ATOM 1797 C CA . GLU A 1 230 ? -35.253 23.475 13.220 1.00 41.62 230 GLU A CA 1
ATOM 1798 C C . GLU A 1 230 ? -34.765 24.423 12.121 1.00 41.62 230 GLU A C 1
ATOM 1800 O O . GLU A 1 230 ? -35.248 25.537 11.993 1.00 41.62 230 GLU A O 1
ATOM 1805 N N . ASP A 1 231 ? -33.926 23.899 11.219 1.00 34.84 231 ASP A N 1
ATOM 1806 C CA . ASP A 1 231 ? -34.290 23.981 9.803 1.00 34.84 231 ASP A CA 1
ATOM 1807 C C . ASP A 1 231 ? -33.704 22.841 8.942 1.00 34.84 231 ASP A C 1
ATOM 1809 O O . ASP A 1 231 ? -32.503 22.607 8.849 1.00 34.84 231 ASP A O 1
ATOM 1813 N N . GLN A 1 232 ? -34.650 22.098 8.369 1.00 42.97 232 GLN A N 1
ATOM 1814 C CA . GLN A 1 232 ? -34.666 21.279 7.153 1.00 42.97 232 GLN A CA 1
ATOM 1815 C C . GLN A 1 232 ? -33.422 20.472 6.693 1.00 42.97 232 GLN A C 1
ATOM 1817 O O . GLN A 1 232 ? -32.461 20.975 6.122 1.00 42.97 232 GLN A O 1
ATOM 1822 N N . GLN A 1 233 ? -33.638 19.146 6.720 1.00 44.47 233 GLN A N 1
ATOM 1823 C CA . GLN A 1 233 ? -33.301 18.173 5.667 1.00 44.47 233 GLN A CA 1
ATOM 1824 C C . GLN A 1 233 ? -31.838 17.699 5.520 1.00 44.47 233 GLN A C 1
ATOM 1826 O O . GLN A 1 233 ? -31.228 17.920 4.479 1.00 44.47 233 GLN A O 1
ATOM 1831 N N . HIS A 1 234 ? -31.328 16.894 6.472 1.00 41.53 234 HIS A N 1
ATOM 1832 C CA . HIS A 1 234 ? -30.363 15.813 6.155 1.00 41.53 234 HIS A CA 1
ATOM 1833 C C . HIS A 1 234 ? -30.175 14.736 7.262 1.00 41.53 234 HIS A C 1
ATOM 1835 O O . HIS A 1 234 ? -29.051 14.330 7.544 1.00 41.53 234 HIS A O 1
ATOM 1841 N N . ASP A 1 235 ? -31.235 14.236 7.912 1.00 44.47 235 ASP A N 1
ATOM 1842 C CA . ASP A 1 235 ? -31.092 13.456 9.165 1.00 44.47 235 ASP A CA 1
ATOM 1843 C C . ASP A 1 235 ? -31.432 11.950 9.081 1.00 44.47 235 ASP A C 1
ATOM 1845 O O . ASP A 1 235 ? -32.190 11.415 9.885 1.00 44.47 235 ASP A O 1
ATOM 1849 N N . HIS A 1 236 ? -30.868 11.230 8.104 1.00 44.25 236 HIS A N 1
ATOM 1850 C CA . HIS A 1 236 ? -30.959 9.755 8.073 1.00 44.25 236 HIS A CA 1
ATOM 1851 C C . HIS A 1 236 ? -29.644 9.058 8.478 1.00 44.25 236 HIS A C 1
ATOM 1853 O O . HIS A 1 236 ? -29.649 7.906 8.918 1.00 44.25 236 HIS A O 1
ATOM 1859 N N . ASP A 1 237 ? -28.504 9.749 8.374 1.00 45.06 237 ASP A N 1
ATOM 1860 C CA . ASP A 1 237 ? -27.180 9.157 8.618 1.00 45.06 237 ASP A CA 1
ATOM 1861 C C . ASP A 1 237 ? -26.720 9.313 10.086 1.00 45.06 237 ASP A C 1
ATOM 1863 O O . ASP A 1 237 ? -26.089 8.419 10.663 1.00 45.06 237 ASP A O 1
ATOM 1867 N N . LYS A 1 238 ? -27.123 10.406 10.761 1.00 41.81 238 LYS A N 1
ATOM 1868 C CA . LYS A 1 238 ? -26.740 10.695 12.158 1.00 41.81 238 LYS A CA 1
ATOM 1869 C C . LYS A 1 238 ? -27.401 9.727 13.148 1.00 41.81 238 LYS A C 1
ATOM 1871 O O . LYS A 1 238 ? -26.718 9.250 14.065 1.00 41.81 238 LYS A O 1
ATOM 1876 N N . GLY A 1 239 ? -28.675 9.391 12.920 1.00 42.34 239 GLY A N 1
ATOM 1877 C CA . GLY A 1 239 ? -29.430 8.387 13.678 1.00 42.34 239 GLY A CA 1
ATOM 1878 C C . GLY A 1 239 ? -28.885 6.964 13.507 1.00 42.34 239 GLY A C 1
ATOM 1879 O O . GLY A 1 239 ? -28.698 6.258 14.497 1.00 42.34 239 GLY A O 1
ATOM 1880 N N . ASN A 1 240 ? -28.514 6.574 12.281 1.00 47.69 240 ASN A N 1
ATOM 1881 C CA . ASN A 1 240 ? -27.941 5.255 11.986 1.00 47.69 240 ASN A CA 1
ATOM 1882 C C . ASN A 1 240 ? -26.628 5.015 12.754 1.00 47.69 240 ASN A C 1
ATOM 1884 O O . ASN A 1 240 ? -26.439 3.973 13.384 1.00 47.69 240 ASN A O 1
ATOM 1888 N N . ALA A 1 241 ? -25.743 6.013 12.790 1.00 46.88 241 ALA A N 1
ATOM 1889 C CA . ALA A 1 241 ? -24.490 5.918 13.532 1.00 46.88 241 ALA A CA 1
ATOM 1890 C C . ALA A 1 241 ? -24.692 5.823 15.062 1.00 46.88 241 ALA A C 1
ATOM 1892 O O . ALA A 1 241 ? -23.945 5.097 15.719 1.00 46.88 241 ALA A O 1
ATOM 1893 N N . ARG A 1 242 ? -25.710 6.486 15.641 1.00 49.09 242 ARG A N 1
ATOM 1894 C CA . ARG A 1 242 ? -26.076 6.320 17.067 1.00 49.09 242 ARG A CA 1
ATOM 1895 C C . ARG A 1 242 ? -26.646 4.927 17.352 1.00 49.09 242 ARG A C 1
ATOM 1897 O O . ARG A 1 242 ? -26.214 4.288 18.308 1.00 49.09 242 ARG A O 1
ATOM 1904 N N . CYS A 1 243 ? -27.547 4.421 16.508 1.00 47.91 243 CYS A N 1
ATOM 1905 C CA . CYS A 1 243 ? -28.079 3.063 16.646 1.00 47.91 243 CYS A CA 1
ATOM 1906 C C . CYS A 1 243 ? -26.966 2.011 16.581 1.00 47.91 243 CYS A C 1
ATOM 1908 O O . CYS A 1 243 ? -26.950 1.092 17.395 1.00 47.91 243 CYS A O 1
ATOM 1910 N N . GLN A 1 244 ? -25.993 2.172 15.679 1.00 54.06 244 GLN A N 1
ATOM 1911 C CA . GLN A 1 244 ? -24.840 1.273 15.600 1.00 54.06 244 GLN A CA 1
ATOM 1912 C C . GLN A 1 244 ? -23.982 1.301 16.872 1.00 54.06 244 GLN A C 1
ATOM 1914 O O . GLN A 1 244 ? -23.606 0.240 17.362 1.00 54.06 244 GLN A O 1
ATOM 1919 N N . LEU A 1 245 ? -23.714 2.480 17.442 1.00 55.84 245 LEU A N 1
ATOM 1920 C CA . LEU A 1 245 ? -22.931 2.604 18.678 1.00 55.84 245 LEU A CA 1
ATOM 1921 C C . LEU A 1 245 ? -23.636 1.965 19.883 1.00 55.84 245 LEU A C 1
ATOM 1923 O O . LEU A 1 245 ? -23.008 1.224 20.637 1.00 55.84 245 LEU A O 1
ATOM 1927 N N . ILE A 1 246 ? -24.948 2.177 20.033 1.00 61.06 246 ILE A N 1
ATOM 1928 C CA . ILE A 1 246 ? -25.747 1.562 21.107 1.00 61.06 246 ILE A CA 1
ATOM 1929 C C . ILE A 1 246 ? -25.781 0.035 20.947 1.00 61.06 246 ILE A C 1
ATOM 1931 O O . ILE A 1 246 ? -25.569 -0.696 21.916 1.00 61.06 246 ILE A O 1
ATOM 1935 N N . VAL A 1 247 ? -25.972 -0.460 19.718 1.00 60.44 247 VAL A N 1
ATOM 1936 C CA . VAL A 1 247 ? -25.922 -1.898 19.401 1.00 60.44 247 VAL A CA 1
ATOM 1937 C C . VAL A 1 247 ? -24.553 -2.500 19.726 1.00 60.44 247 VAL A C 1
ATOM 1939 O O . VAL A 1 247 ? -24.487 -3.632 20.196 1.00 60.44 247 VAL A O 1
ATOM 1942 N N . GLN A 1 248 ? -23.462 -1.757 19.538 1.00 59.75 248 GLN A N 1
ATOM 1943 C CA . GLN A 1 248 ? -22.113 -2.214 19.883 1.00 59.75 248 GLN A CA 1
ATOM 1944 C C . GLN A 1 248 ? -21.817 -2.151 21.395 1.00 59.75 248 GLN A C 1
ATOM 1946 O O . GLN A 1 248 ? -21.057 -2.982 21.897 1.00 59.75 248 GLN A O 1
ATOM 1951 N N . ALA A 1 249 ? -22.437 -1.227 22.138 1.00 59.94 249 ALA A N 1
ATOM 1952 C CA . ALA A 1 249 ? -22.298 -1.107 23.594 1.00 59.94 249 ALA A CA 1
ATOM 1953 C C . ALA A 1 249 ? -23.151 -2.128 24.379 1.00 59.94 249 ALA A C 1
ATOM 1955 O O . ALA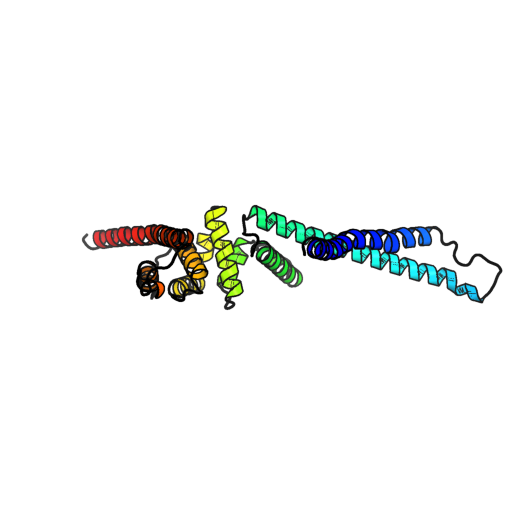 A 1 249 ? -22.754 -2.576 25.456 1.00 59.94 249 ALA A O 1
ATOM 1956 N N . LEU A 1 250 ? -24.293 -2.549 23.828 1.00 63.31 250 LEU A N 1
ATOM 1957 C CA . LEU A 1 250 ? -25.224 -3.516 24.428 1.00 63.31 250 LEU A CA 1
ATOM 1958 C C . LEU A 1 250 ? -24.568 -4.849 24.848 1.00 63.31 250 LEU A C 1
ATOM 1960 O O . LEU A 1 250 ? -24.755 -5.262 25.996 1.00 63.31 250 LEU A O 1
ATOM 1964 N N . PRO A 1 251 ? -23.755 -5.516 24.002 1.00 62.25 251 PRO A N 1
ATOM 1965 C CA . PRO A 1 251 ? -23.002 -6.698 24.405 1.00 62.25 251 PRO A CA 1
ATOM 1966 C C . PRO A 1 251 ? -22.079 -6.427 25.597 1.00 62.25 251 PRO A C 1
ATOM 1968 O O . PRO A 1 251 ? -21.982 -7.260 26.491 1.00 62.25 251 PRO A O 1
ATOM 1971 N N . ILE A 1 252 ? -21.429 -5.260 25.648 1.00 61.47 252 ILE A N 1
ATOM 1972 C CA . ILE A 1 252 ? -20.493 -4.899 26.724 1.00 61.47 252 ILE A CA 1
ATOM 1973 C C . ILE A 1 252 ? -21.231 -4.788 28.066 1.00 61.47 252 ILE A C 1
ATOM 1975 O O . ILE A 1 252 ? -20.776 -5.346 29.066 1.00 61.47 252 ILE A O 1
ATOM 1979 N N . LEU A 1 253 ? -22.395 -4.130 28.078 1.00 61.53 253 LEU A N 1
ATOM 1980 C CA . LEU A 1 253 ? -23.243 -3.995 29.267 1.00 61.53 253 LEU A CA 1
ATOM 1981 C C . LEU A 1 253 ? -23.831 -5.339 29.710 1.00 61.53 253 LEU A C 1
ATOM 1983 O O . LEU A 1 253 ? -23.773 -5.681 30.891 1.00 61.53 253 LEU A O 1
ATOM 1987 N N . TYR A 1 254 ? -24.323 -6.144 28.766 1.00 59.91 254 TYR A N 1
ATOM 1988 C CA . TYR A 1 254 ? -24.855 -7.478 29.053 1.00 59.91 254 TYR A CA 1
ATOM 1989 C C . TYR A 1 254 ? -23.800 -8.400 29.689 1.00 59.91 254 TYR A C 1
ATOM 1991 O O . TYR A 1 254 ? -24.090 -9.138 30.637 1.00 59.91 254 TYR A O 1
ATOM 1999 N N . TRP A 1 255 ? -22.552 -8.332 29.219 1.00 60.44 255 TRP A N 1
ATOM 2000 C CA . TRP A 1 255 ? -21.431 -9.077 29.800 1.00 60.44 255 TRP A CA 1
ATOM 2001 C C . TRP A 1 255 ? -21.020 -8.565 31.190 1.00 60.44 255 TRP A C 1
ATOM 2003 O O . TRP A 1 255 ? -20.603 -9.359 32.036 1.00 60.44 255 TRP A O 1
ATOM 2013 N N . HIS A 1 256 ? -21.164 -7.268 31.467 1.00 59.94 256 HIS A N 1
ATOM 2014 C CA . HIS A 1 256 ? -20.923 -6.710 32.800 1.00 59.94 256 HIS A CA 1
ATOM 2015 C C . HIS A 1 256 ? -21.993 -7.168 33.807 1.00 59.94 256 HIS A C 1
ATOM 2017 O O . HIS A 1 256 ? -21.661 -7.663 34.886 1.00 59.94 256 HIS A O 1
ATOM 2023 N N . GLU A 1 257 ? -23.267 -7.095 33.420 1.00 59.62 257 GLU A N 1
ATOM 2024 C CA . GLU A 1 257 ? -24.425 -7.476 34.242 1.00 59.62 257 GLU A CA 1
ATOM 2025 C C . GLU A 1 257 ? -24.424 -8.975 34.602 1.00 59.62 257 GLU A C 1
ATOM 2027 O O . GLU A 1 257 ? -24.755 -9.389 35.716 1.00 59.62 257 GLU A O 1
ATOM 2032 N N . THR A 1 258 ? -24.030 -9.831 33.656 1.00 55.66 258 THR A N 1
ATOM 2033 C CA . THR A 1 258 ? -23.923 -11.284 33.877 1.00 55.66 258 THR A CA 1
ATOM 2034 C C . THR A 1 258 ? -22.727 -11.653 34.760 1.00 55.66 258 THR A C 1
ATOM 2036 O O . THR A 1 258 ? -22.815 -12.582 35.567 1.00 55.66 258 THR A O 1
ATOM 2039 N N . ARG A 1 259 ? -21.619 -10.904 34.685 1.00 53.50 259 ARG A N 1
ATOM 2040 C CA . ARG A 1 259 ? -20.444 -11.112 35.545 1.00 53.50 259 ARG A CA 1
ATOM 2041 C C . ARG A 1 259 ? -20.639 -10.595 36.970 1.00 53.50 259 ARG A C 1
ATOM 2043 O O . ARG A 1 259 ? -20.209 -11.270 37.902 1.00 53.50 259 ARG A O 1
ATOM 2050 N N . GLY A 1 260 ? -21.304 -9.451 37.142 1.00 53.31 260 GLY A N 1
ATOM 2051 C CA . GLY A 1 260 ? -21.676 -8.920 38.458 1.00 53.31 260 GLY A CA 1
ATOM 2052 C C . GLY A 1 260 ? -22.556 -9.899 39.237 1.00 53.31 260 GLY A C 1
ATOM 2053 O O . GLY A 1 260 ? -22.286 -10.184 40.403 1.00 53.31 260 GLY A O 1
ATOM 2054 N N . ARG A 1 261 ? -23.528 -10.525 38.559 1.00 54.22 261 ARG A N 1
ATOM 2055 C CA . ARG A 1 261 ? -24.376 -11.571 39.154 1.00 54.22 261 ARG A CA 1
ATOM 2056 C C . ARG A 1 261 ? -23.602 -12.828 39.563 1.00 54.22 261 ARG A C 1
ATOM 2058 O O . ARG A 1 261 ? -23.810 -13.313 40.669 1.00 54.22 261 ARG A O 1
ATOM 2065 N N . ASN A 1 262 ? -22.667 -13.303 38.735 1.00 47.44 262 ASN A N 1
ATOM 2066 C CA . ASN A 1 262 ? -21.856 -14.496 39.032 1.00 47.44 262 ASN A CA 1
ATOM 2067 C C . ASN A 1 262 ? -20.837 -14.309 40.174 1.00 47.44 262 ASN A C 1
ATOM 2069 O O . ASN A 1 262 ? -20.434 -15.287 40.806 1.00 47.44 262 ASN A O 1
ATOM 2073 N N . LEU A 1 263 ? -20.385 -13.076 40.429 1.00 50.38 263 LEU A N 1
ATOM 2074 C CA . LEU A 1 263 ? -19.516 -12.765 41.570 1.00 50.38 263 LEU A CA 1
ATOM 2075 C C . LEU A 1 263 ? -20.323 -12.631 42.867 1.00 50.38 263 LEU A C 1
ATOM 2077 O O . LEU A 1 263 ? -19.881 -13.125 43.901 1.00 50.38 263 LEU A O 1
ATOM 2081 N N . ASN A 1 264 ? -21.527 -12.055 42.805 1.00 50.59 264 ASN A N 1
ATOM 2082 C CA . ASN A 1 264 ? -22.401 -11.920 43.973 1.00 50.59 264 ASN A CA 1
ATOM 2083 C C . ASN A 1 264 ? -22.957 -13.279 44.447 1.00 50.59 264 ASN A C 1
ATOM 2085 O O . ASN A 1 264 ? -23.094 -13.514 45.643 1.00 50.59 264 ASN A O 1
ATOM 2089 N N . SER A 1 265 ? -23.179 -14.226 43.527 1.00 51.41 265 SER A N 1
ATOM 2090 C CA . SER A 1 265 ? -23.596 -15.599 43.855 1.00 51.41 265 SER A CA 1
ATOM 2091 C C . SER A 1 265 ? -22.477 -16.491 44.413 1.00 51.41 265 SER A C 1
ATOM 2093 O O . SER A 1 265 ? -22.766 -17.562 44.932 1.00 51.41 265 SER A O 1
ATOM 2095 N N . ARG A 1 266 ? -21.200 -16.089 44.304 1.00 50.69 266 ARG A N 1
ATOM 2096 C CA . ARG A 1 266 ? -20.046 -16.805 44.893 1.00 50.69 266 ARG A CA 1
ATOM 2097 C C . ARG A 1 266 ? -19.568 -16.223 46.227 1.00 50.69 266 ARG A C 1
ATOM 2099 O O . ARG A 1 266 ? -18.725 -16.841 46.862 1.00 50.69 266 ARG A O 1
ATOM 2106 N N . GLY A 1 267 ? -20.082 -15.063 46.637 1.00 47.66 267 GLY A N 1
ATOM 2107 C CA . GLY A 1 267 ? -19.784 -14.430 47.929 1.00 47.66 267 GLY A CA 1
ATOM 2108 C C . GLY A 1 267 ? -20.796 -14.737 49.040 1.00 47.66 267 GLY A C 1
ATOM 2109 O O . GLY A 1 267 ? -20.664 -14.189 50.128 1.00 47.66 267 GLY A O 1
ATOM 2110 N N . GLN A 1 268 ? -21.808 -15.571 48.770 1.00 47.59 268 GLN A N 1
ATOM 2111 C CA . GLN A 1 268 ? -22.829 -16.007 49.738 1.00 47.59 268 GLN A CA 1
ATOM 2112 C C . GLN A 1 268 ? -22.819 -17.529 49.989 1.00 47.59 268 GLN A C 1
ATOM 2114 O O . GLN A 1 268 ? -23.816 -18.078 50.451 1.00 47.59 268 GLN A O 1
ATOM 2119 N N . GLY A 1 269 ? -21.718 -18.213 49.663 1.00 40.16 269 GLY A N 1
ATOM 2120 C CA . GLY A 1 269 ? -21.516 -19.640 49.943 1.00 40.16 269 GLY A CA 1
ATOM 2121 C C . GLY A 1 269 ? -20.456 -19.852 51.006 1.00 40.16 269 GLY A C 1
ATOM 2122 O O . GLY A 1 269 ? -19.379 -19.235 50.849 1.00 40.16 269 GLY A O 1
#

Foldseek 3Di:
DVVVVVVVVVVVVVCLVVVLVCLCVFQAVVLVVCLVVLPWPPDDPPPVRPCGSVVSNVVSVVSNVVSVVVNVVSVVVVVLQVVLVVVLVVLVHDPVPSSVLSSVLVVVLVVVCVVPVVVNPPDDSLLCLLVLLVDPDPVSNLSSLSSNLSCCPVVVDPSLVSCVVDPSSLQSLQVLLQPLDPVSLSVNLSSLQSCLVNLVPDDLVVHPNSVVSLVSLVDPPSDPVVPPDDDDDDPPVVVVSNVSSVVSSVSNVVVVVVVVVVVVVVVVD